Protein AF-A0A966DC76-F1 (afdb_monomer)

Secondary structure (DSSP, 8-state):
----STT-EEEEEE-SBTTB--SS-BEE-TTEEE-----PPEEEEE---TT--S---EEEEEE---EEEEEEE--HHHHHHHHSTT-TTTTHHHHHTTTPPEEEEEEPTT-S-EEEEEEEE----PPP--TT-SS-EEEEEEEE-S--EEESPPPBTT--EEEEEEE---SSS-EEEEEETTEEEEEEE--SSEEEEEEESEEEEEEEEETTEEEEEEEEEE-TT-SEEEEE---

Structure (mmCIF, N/CA/C/O backbone):
data_AF-A0A966DC76-F1
#
_entry.id   AF-A0A966DC76-F1
#
loop_
_atom_site.group_PDB
_atom_site.id
_atom_site.type_symbol
_atom_site.label_atom_id
_atom_site.label_alt_id
_atom_site.label_comp_id
_atom_site.label_asym_id
_atom_site.label_entity_id
_atom_site.label_seq_id
_atom_site.pdbx_PDB_ins_code
_atom_site.Cartn_x
_atom_site.Cartn_y
_atom_site.Cartn_z
_atom_site.occupancy
_atom_site.B_iso_or_equiv
_atom_site.auth_seq_id
_atom_site.auth_comp_id
_atom_site.auth_asym_id
_atom_site.auth_atom_id
_atom_site.pdbx_PDB_model_num
ATOM 1 N N . MET A 1 1 ? -21.252 -6.108 -8.454 1.00 59.34 1 MET A N 1
ATOM 2 C CA . MET A 1 1 ? -21.025 -4.707 -8.034 1.00 59.34 1 MET A CA 1
ATOM 3 C C . MET A 1 1 ? -19.931 -4.142 -8.932 1.00 59.34 1 MET A C 1
ATOM 5 O O . MET A 1 1 ? -19.103 -4.929 -9.371 1.00 59.34 1 MET A O 1
ATOM 9 N N . VAL A 1 2 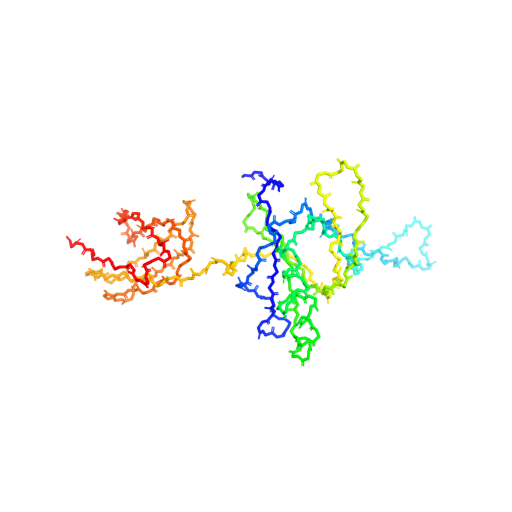? -19.965 -2.856 -9.283 1.00 72.62 2 VAL A N 1
ATOM 10 C CA . VAL A 1 2 ? -18.918 -2.216 -10.107 1.00 72.62 2 VAL A CA 1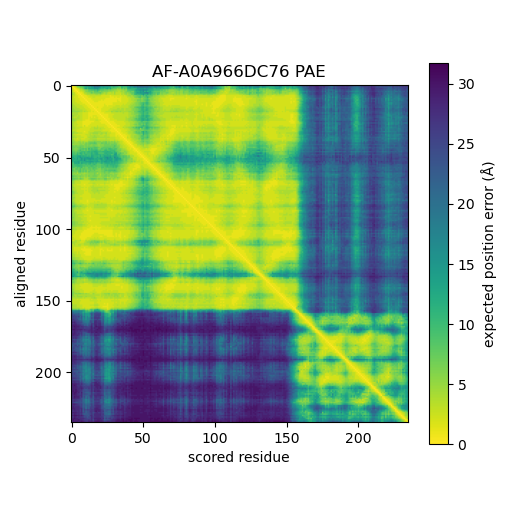
ATOM 11 C C . VAL A 1 2 ? -17.979 -1.456 -9.175 1.00 72.62 2 VAL A C 1
ATOM 13 O O . VAL A 1 2 ? -18.455 -0.843 -8.218 1.00 72.62 2 VAL A O 1
ATOM 16 N N . ALA A 1 3 ? -16.676 -1.521 -9.443 1.00 79.06 3 ALA A N 1
ATOM 17 C CA . ALA A 1 3 ? -15.653 -0.829 -8.668 1.00 79.06 3 ALA A CA 1
ATOM 18 C C . ALA A 1 3 ? -15.848 0.696 -8.710 1.00 79.06 3 ALA A C 1
ATOM 20 O O . ALA A 1 3 ? -16.192 1.254 -9.757 1.00 79.06 3 ALA A O 1
ATOM 21 N N . LYS A 1 4 ? -15.622 1.368 -7.577 1.00 79.06 4 LYS A N 1
ATOM 22 C CA . LYS A 1 4 ? -15.657 2.833 -7.464 1.00 79.06 4 LYS A CA 1
ATOM 23 C C . LYS A 1 4 ? -14.315 3.343 -6.959 1.00 79.06 4 LYS A C 1
ATOM 25 O O . LYS A 1 4 ? -13.717 2.735 -6.084 1.00 79.06 4 LYS A O 1
ATOM 30 N N . THR A 1 5 ? -13.882 4.484 -7.486 1.00 81.38 5 THR A N 1
ATOM 31 C CA . THR A 1 5 ? -12.690 5.196 -6.999 1.00 81.38 5 THR A CA 1
ATOM 32 C C . THR A 1 5 ? -12.955 5.916 -5.678 1.00 81.38 5 THR A C 1
ATOM 34 O O . THR A 1 5 ? -12.085 6.004 -4.819 1.00 81.38 5 THR A O 1
ATOM 37 N N . ILE A 1 6 ? -14.176 6.423 -5.490 1.00 80.88 6 ILE A N 1
ATOM 38 C CA . ILE A 1 6 ? -14.601 7.019 -4.224 1.00 80.88 6 ILE A CA 1
ATOM 39 C C . ILE A 1 6 ? -14.724 5.910 -3.179 1.00 80.88 6 ILE A C 1
ATOM 41 O O . ILE A 1 6 ? -15.430 4.928 -3.398 1.00 80.88 6 ILE A O 1
ATOM 45 N N . GLY A 1 7 ? -14.068 6.105 -2.035 1.00 82.88 7 GLY A N 1
ATOM 46 C CA . GLY A 1 7 ? -14.028 5.129 -0.948 1.00 82.88 7 GLY A CA 1
ATOM 47 C C . GLY A 1 7 ? -12.876 4.128 -1.046 1.00 82.88 7 GLY A C 1
ATOM 48 O O . GLY A 1 7 ? -12.763 3.288 -0.156 1.00 82.88 7 GLY A O 1
ATOM 49 N N . THR A 1 8 ? -12.023 4.221 -2.073 1.00 90.56 8 THR A N 1
ATOM 50 C CA . THR A 1 8 ? -10.757 3.480 -2.118 1.00 90.56 8 THR A CA 1
ATOM 51 C C . THR A 1 8 ? -9.868 3.897 -0.950 1.00 90.56 8 THR A C 1
ATOM 53 O O . THR A 1 8 ? -9.693 5.089 -0.691 1.00 90.56 8 THR A O 1
ATOM 56 N N . LYS A 1 9 ? -9.288 2.919 -0.255 1.00 93.50 9 LYS A N 1
ATOM 57 C CA . LYS A 1 9 ? -8.367 3.143 0.861 1.00 93.50 9 LYS A CA 1
ATOM 58 C C . LYS A 1 9 ? -6.951 2.790 0.440 1.00 93.50 9 LYS A C 1
ATOM 60 O O . LYS A 1 9 ? -6.685 1.662 0.027 1.00 93.50 9 LYS A O 1
ATOM 65 N N . VAL A 1 10 ? -6.036 3.737 0.619 1.00 96.56 10 VAL A N 1
ATOM 66 C CA . VAL A 1 10 ? -4.597 3.467 0.585 1.00 96.56 10 VAL A CA 1
ATOM 67 C C . VAL A 1 10 ? -4.120 3.298 2.018 1.00 96.56 10 VAL A C 1
ATOM 69 O O . VAL A 1 10 ? -4.442 4.105 2.890 1.00 96.56 10 VAL A O 1
ATOM 72 N N . SER A 1 11 ? -3.400 2.217 2.290 1.00 96.12 11 SER A N 1
ATOM 73 C CA . SER A 1 11 ? -2.961 1.886 3.644 1.00 96.12 11 SER A CA 1
ATOM 74 C C . SER A 1 11 ? -1.610 1.190 3.655 1.00 96.12 11 SER A C 1
ATOM 76 O O . SER A 1 11 ? -1.172 0.660 2.634 1.00 96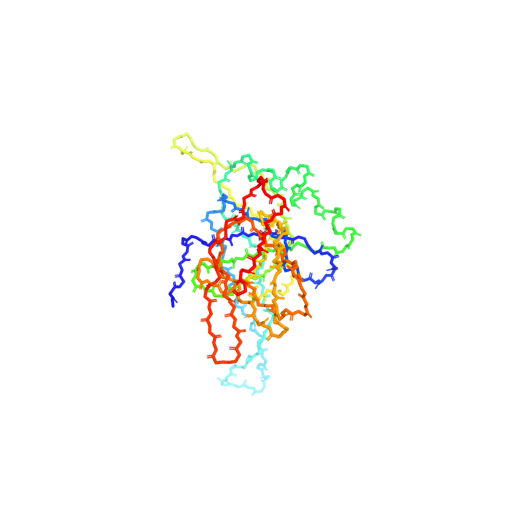.12 11 SER A O 1
ATOM 78 N N . PHE A 1 12 ? -0.953 1.195 4.813 1.00 96.75 12 PHE A N 1
ATOM 79 C CA . PHE A 1 12 ? 0.405 0.679 4.958 1.00 96.75 12 PHE A CA 1
ATOM 80 C C . PHE A 1 12 ? 0.560 -0.177 6.212 1.00 96.75 12 PHE A C 1
ATOM 82 O O . PHE A 1 12 ? -0.016 0.149 7.249 1.00 96.75 12 PHE A O 1
ATOM 89 N N . ALA A 1 13 ? 1.363 -1.237 6.126 1.00 95.62 13 ALA A N 1
ATOM 90 C CA . ALA A 1 13 ? 1.719 -2.089 7.260 1.00 95.62 13 ALA A CA 1
ATOM 91 C C . ALA A 1 13 ? 3.165 -2.581 7.153 1.00 95.62 13 ALA A C 1
ATOM 93 O O . ALA A 1 13 ? 3.661 -2.864 6.061 1.00 95.62 13 ALA A O 1
ATOM 94 N N . TRP A 1 14 ? 3.830 -2.715 8.299 1.00 93.12 14 TRP A N 1
ATOM 95 C CA . TRP A 1 14 ? 5.141 -3.354 8.395 1.00 93.12 14 TRP A CA 1
ATOM 96 C C . TRP A 1 14 ? 5.003 -4.866 8.486 1.00 93.12 14 TRP A C 1
ATOM 98 O O . TRP A 1 14 ? 4.133 -5.364 9.199 1.00 93.12 14 TRP A O 1
ATOM 108 N N . GLU A 1 15 ? 5.919 -5.584 7.847 1.00 94.06 15 GLU A N 1
ATOM 109 C CA . GLU A 1 15 ? 6.136 -7.002 8.116 1.00 94.06 15 GLU A CA 1
ATOM 110 C C . GLU A 1 15 ? 6.412 -7.250 9.604 1.00 94.06 15 GLU A C 1
ATOM 112 O O . GLU A 1 15 ? 7.113 -6.484 10.270 1.00 94.06 15 GLU A O 1
ATOM 117 N N . THR A 1 16 ? 5.864 -8.345 10.128 1.00 90.94 16 THR A N 1
ATOM 118 C CA . THR A 1 16 ? 6.246 -8.911 11.432 1.00 90.94 16 THR A CA 1
ATOM 119 C C . THR A 1 16 ? 7.207 -10.089 11.271 1.00 90.94 16 THR A C 1
ATOM 121 O O . THR A 1 16 ? 7.949 -10.409 12.197 1.00 90.94 16 THR A O 1
ATOM 124 N N . VAL A 1 17 ? 7.218 -10.698 10.081 1.00 89.81 17 VAL A N 1
ATOM 125 C CA . VAL A 1 17 ? 8.152 -11.731 9.633 1.00 89.81 17 VAL A CA 1
ATOM 126 C C . VAL A 1 17 ? 8.690 -11.297 8.273 1.00 89.81 17 VAL A C 1
ATOM 128 O O . VAL A 1 17 ? 7.903 -11.003 7.375 1.00 89.81 17 VAL A O 1
ATOM 131 N N . SER A 1 18 ? 10.016 -11.251 8.132 1.00 91.62 18 SER A N 1
ATOM 132 C CA . SER A 1 18 ? 10.683 -10.806 6.903 1.00 91.62 18 SER A CA 1
ATOM 133 C C . SER A 1 18 ? 10.191 -11.573 5.671 1.00 91.62 18 SER A C 1
ATOM 135 O O . SER A 1 18 ? 10.101 -12.805 5.686 1.00 91.62 18 SER A O 1
ATOM 137 N N . GLY A 1 19 ? 9.847 -10.835 4.617 1.00 91.12 19 GLY A N 1
ATOM 138 C CA . GLY A 1 19 ? 9.358 -11.365 3.344 1.00 91.12 19 GLY A CA 1
ATOM 139 C C . GLY A 1 19 ? 7.923 -11.895 3.378 1.00 91.12 19 GLY A C 1
ATOM 140 O O . GLY A 1 19 ? 7.451 -12.433 2.373 1.00 91.12 19 GLY A O 1
ATOM 141 N N . VAL A 1 20 ? 7.218 -11.773 4.509 1.00 93.25 20 VAL A N 1
ATOM 142 C CA . VAL A 1 20 ? 5.828 -12.215 4.659 1.00 93.25 20 VAL A CA 1
ATOM 143 C C . VAL A 1 20 ? 4.917 -11.003 4.778 1.00 93.25 20 VAL A C 1
ATOM 145 O O . VAL A 1 20 ? 4.891 -10.315 5.799 1.00 93.25 20 VAL A O 1
ATOM 148 N N . ARG A 1 21 ? 4.100 -10.795 3.742 1.00 95.56 21 ARG A N 1
ATOM 149 C CA . ARG A 1 21 ? 3.074 -9.751 3.714 1.00 95.56 21 ARG A CA 1
ATOM 150 C C . ARG A 1 21 ? 2.188 -9.801 4.974 1.00 95.56 21 ARG A C 1
ATOM 152 O O . ARG A 1 21 ? 1.602 -10.852 5.250 1.00 95.56 21 ARG A O 1
ATOM 159 N N . PRO A 1 22 ? 1.996 -8.675 5.683 1.00 93.38 22 PRO A N 1
ATOM 160 C CA . PRO A 1 22 ? 1.032 -8.580 6.775 1.00 93.38 22 PRO A CA 1
ATOM 161 C C . PRO A 1 22 ? -0.401 -8.820 6.302 1.00 93.38 22 PRO A C 1
ATOM 163 O O . PRO A 1 22 ? -0.779 -8.442 5.194 1.00 93.38 22 PRO A O 1
ATOM 166 N N . THR A 1 23 ? -1.238 -9.376 7.170 1.00 91.06 23 THR A N 1
ATOM 167 C CA . THR A 1 23 ? -2.697 -9.423 6.969 1.00 91.06 23 THR A CA 1
ATOM 168 C C . THR A 1 23 ? -3.440 -8.422 7.854 1.00 91.06 23 THR A C 1
ATOM 170 O O . THR A 1 23 ? -4.610 -8.147 7.616 1.00 91.06 23 THR A O 1
ATOM 173 N N . THR A 1 24 ? -2.770 -7.870 8.867 1.00 86.44 24 THR A N 1
ATOM 174 C CA . THR A 1 24 ? -3.336 -6.999 9.907 1.00 86.44 24 THR A CA 1
ATOM 175 C C . THR A 1 24 ? -2.439 -5.787 10.156 1.00 86.44 24 THR A C 1
ATOM 177 O O . THR A 1 24 ? -1.264 -5.802 9.787 1.00 86.44 24 THR A O 1
ATOM 180 N N . GLY A 1 25 ? -2.964 -4.768 10.842 1.00 85.06 25 GLY A N 1
ATOM 181 C CA . GLY A 1 25 ? -2.190 -3.593 11.263 1.00 85.06 25 GLY A CA 1
ATOM 182 C C . GLY A 1 25 ? -1.978 -2.561 10.154 1.00 85.06 25 GLY A C 1
ATOM 183 O O . GLY A 1 25 ? -1.052 -1.755 10.230 1.00 85.06 25 GLY A O 1
ATOM 184 N N . TYR A 1 26 ? -2.815 -2.584 9.111 1.00 92.94 26 TYR A N 1
ATOM 185 C CA . TYR A 1 26 ? -2.761 -1.591 8.041 1.00 92.94 26 TYR A CA 1
ATOM 186 C C . TYR A 1 26 ? -3.307 -0.246 8.523 1.00 92.94 26 TYR A C 1
ATOM 188 O O . TYR A 1 26 ? -4.482 -0.124 8.860 1.00 92.94 26 TYR A O 1
ATOM 196 N N . LYS A 1 27 ? -2.484 0.801 8.526 1.00 90.06 27 LYS A N 1
ATOM 197 C CA . LYS A 1 27 ? -2.946 2.164 8.832 1.00 90.06 27 LYS A CA 1
ATOM 198 C C . LYS A 1 27 ? -3.424 2.840 7.559 1.00 90.06 27 LYS A C 1
ATOM 200 O O . LYS A 1 27 ? -2.663 2.927 6.593 1.00 90.06 27 LYS A O 1
ATOM 205 N N . VAL A 1 28 ? -4.668 3.310 7.563 1.00 91.69 28 VAL A N 1
ATOM 206 C CA . VAL A 1 28 ? -5.262 4.045 6.439 1.00 91.69 28 VAL A CA 1
ATOM 207 C C . VAL A 1 28 ? -4.659 5.443 6.354 1.00 91.69 28 VAL A C 1
ATOM 209 O O . VAL A 1 28 ? -4.527 6.136 7.360 1.00 91.69 28 VAL A O 1
ATOM 212 N N . TRP A 1 29 ? -4.328 5.864 5.138 1.00 93.44 29 TRP A N 1
ATOM 213 C CA . TRP A 1 29 ? -3.913 7.224 4.832 1.00 93.44 29 TRP A CA 1
ATOM 214 C C . TRP A 1 29 ? -5.106 8.033 4.315 1.00 93.44 29 TRP A C 1
ATOM 216 O O . TRP A 1 29 ? -5.424 8.015 3.126 1.00 93.44 29 TRP A O 1
ATOM 226 N N . CYS A 1 30 ? -5.785 8.730 5.226 1.00 87.50 30 CYS A N 1
ATOM 227 C CA . CYS A 1 30 ? -7.030 9.447 4.930 1.00 87.50 30 CYS A CA 1
ATOM 228 C C . CYS A 1 30 ? -6.861 10.632 3.965 1.00 87.50 30 CYS A C 1
ATOM 230 O O . CYS A 1 30 ? -7.805 10.983 3.263 1.00 87.50 30 CYS A O 1
ATOM 232 N N . ASP A 1 31 ? -5.672 11.235 3.919 1.00 90.19 31 ASP A N 1
ATOM 233 C CA . ASP A 1 31 ? -5.371 12.384 3.056 1.00 90.19 31 ASP A CA 1
ATOM 234 C C . ASP A 1 31 ? -4.904 12.006 1.647 1.00 90.19 31 ASP A C 1
ATOM 236 O O . ASP A 1 31 ? -4.662 12.901 0.829 1.00 90.19 31 ASP A O 1
ATOM 240 N N . CYS A 1 32 ? -4.800 10.706 1.349 1.00 93.56 32 CYS A N 1
ATOM 241 C CA . CYS A 1 32 ? -4.468 10.226 0.016 1.00 93.56 32 CYS A CA 1
ATOM 242 C C . CYS A 1 32 ? -5.557 10.644 -0.979 1.00 93.56 32 CYS A C 1
ATOM 244 O O . CYS A 1 32 ? -6.737 10.326 -0.817 1.00 93.56 32 CYS A O 1
ATOM 246 N N . THR A 1 33 ? -5.155 11.352 -2.030 1.00 93.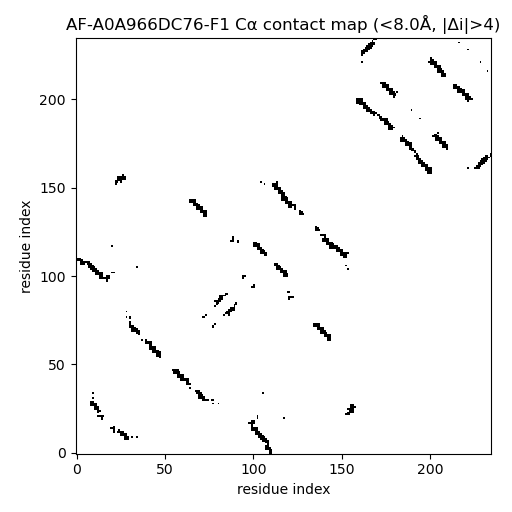00 33 THR A N 1
ATOM 247 C CA . THR A 1 33 ? -6.052 11.844 -3.083 1.00 93.00 33 THR A CA 1
ATOM 248 C C . THR A 1 33 ? -5.989 10.997 -4.351 1.00 93.00 33 THR A C 1
ATOM 250 O O . THR A 1 33 ? -6.883 11.097 -5.192 1.00 93.00 33 THR A O 1
ATOM 253 N N . GLY A 1 34 ? -4.974 10.139 -4.490 1.00 93.50 34 GLY A N 1
ATOM 254 C CA . GLY A 1 34 ? -4.835 9.235 -5.626 1.00 93.50 34 GLY A CA 1
ATOM 255 C C . GLY A 1 34 ? -3.651 8.278 -5.502 1.00 93.50 34 GLY A C 1
ATOM 256 O O . GLY A 1 34 ? -2.675 8.553 -4.804 1.00 93.50 34 GLY A O 1
ATOM 257 N N . HIS A 1 35 ? -3.734 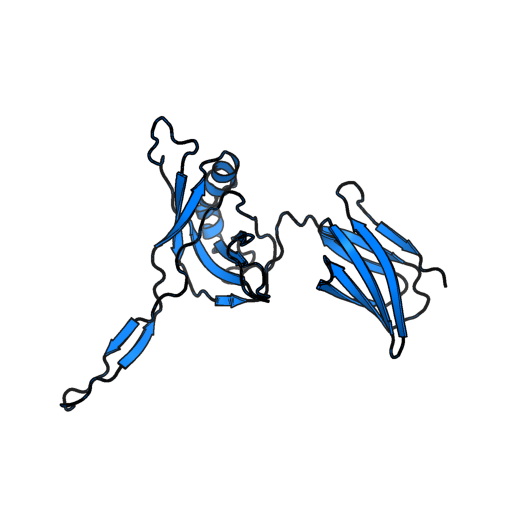7.158 -6.216 1.00 93.81 35 HIS A N 1
ATOM 258 C CA . HIS A 1 35 ? -2.652 6.188 -6.377 1.00 93.81 35 HIS A CA 1
ATOM 259 C C . HIS A 1 35 ? -2.200 6.151 -7.849 1.00 93.81 35 HIS A C 1
ATOM 261 O O . HIS A 1 35 ? -3.007 6.466 -8.730 1.00 93.81 35 HIS A O 1
ATOM 267 N N . PRO A 1 36 ? -0.941 5.776 -8.140 1.00 94.06 36 PRO A N 1
ATOM 268 C CA . PRO A 1 36 ? -0.466 5.652 -9.516 1.00 94.06 36 PRO A CA 1
ATOM 269 C C . PRO A 1 36 ? -1.104 4.440 -10.207 1.00 94.06 36 PRO A C 1
ATOM 271 O O . PRO A 1 36 ? -1.809 3.645 -9.577 1.00 94.06 36 PRO A O 1
ATOM 274 N N . ASP A 1 37 ? -0.836 4.275 -11.502 1.00 91.38 37 ASP A N 1
ATOM 275 C CA . ASP A 1 37 ? -1.129 3.006 -12.163 1.00 91.38 37 ASP A CA 1
ATOM 276 C C . ASP A 1 37 ? -0.282 1.888 -11.535 1.00 91.38 37 ASP A C 1
ATOM 278 O O . ASP A 1 37 ? 0.918 2.043 -11.307 1.00 91.38 37 ASP A O 1
ATOM 282 N N . LEU A 1 38 ? -0.935 0.773 -11.215 1.00 92.12 38 LEU A N 1
ATOM 283 C CA . LEU A 1 38 ? -0.327 -0.410 -10.605 1.00 92.12 38 LEU A CA 1
ATOM 284 C C . LEU A 1 38 ? -0.419 -1.630 -11.531 1.00 92.12 38 LEU A C 1
ATOM 286 O O . LEU A 1 38 ? -0.276 -2.766 -11.075 1.00 92.12 38 LEU A O 1
ATOM 290 N N . ASN A 1 39 ? -0.646 -1.398 -12.824 1.00 91.31 39 ASN A N 1
ATOM 291 C CA . ASN A 1 39 ? -0.680 -2.412 -13.867 1.00 91.31 39 ASN A CA 1
ATOM 292 C C . ASN A 1 39 ? 0.467 -2.208 -14.880 1.00 91.31 39 ASN A C 1
ATOM 294 O O . ASN A 1 39 ? 0.207 -1.846 -16.029 1.00 91.31 39 ASN A O 1
ATOM 298 N N . PRO A 1 40 ? 1.737 -2.407 -14.474 1.00 89.00 40 PRO A N 1
ATOM 299 C CA . PRO A 1 40 ? 2.868 -2.254 -15.377 1.00 89.00 40 PRO A CA 1
ATOM 300 C C . PRO A 1 40 ? 2.840 -3.320 -16.471 1.00 89.00 40 PRO A C 1
ATOM 302 O O . PRO A 1 40 ? 2.422 -4.462 -16.257 1.00 89.00 40 PRO A O 1
ATOM 305 N N . GLU A 1 41 ? 3.342 -2.955 -17.645 1.00 89.12 41 GLU A N 1
ATOM 306 C CA . GLU A 1 41 ? 3.585 -3.915 -18.713 1.00 89.12 41 GLU A CA 1
ATOM 307 C C . GLU A 1 41 ? 4.791 -4.797 -18.368 1.00 89.12 41 GLU A C 1
ATOM 309 O O . GLU A 1 41 ? 5.732 -4.378 -17.688 1.00 89.12 41 GLU A O 1
ATOM 314 N N . ARG A 1 42 ? 4.768 -6.045 -18.843 1.00 89.06 42 ARG A N 1
ATOM 315 C CA . ARG A 1 42 ? 5.963 -6.890 -18.811 1.00 89.06 42 ARG A CA 1
ATOM 316 C C . ARG A 1 42 ? 6.940 -6.412 -19.870 1.00 89.06 42 ARG A C 1
ATOM 318 O O . ARG A 1 42 ? 6.542 -6.080 -20.987 1.00 89.06 42 ARG A O 1
ATOM 325 N N . GLU A 1 43 ? 8.222 -6.457 -19.542 1.00 91.94 43 GLU A N 1
ATOM 326 C CA . GLU A 1 43 ? 9.275 -6.330 -20.540 1.00 91.94 43 GLU A CA 1
ATOM 327 C C . GLU A 1 43 ? 9.098 -7.392 -21.633 1.00 91.94 43 GLU A C 1
ATOM 329 O O . GLU A 1 43 ? 8.721 -8.530 -21.357 1.00 91.94 43 GLU A O 1
ATOM 334 N N . GLN A 1 44 ? 9.388 -7.035 -22.882 1.00 93.81 44 GLN A N 1
ATOM 335 C CA . GLN A 1 44 ? 9.356 -7.976 -23.999 1.00 93.81 44 GLN A CA 1
ATOM 336 C C . GLN A 1 44 ? 10.780 -8.395 -24.342 1.00 93.81 44 GLN A C 1
ATOM 338 O O . GLN A 1 44 ? 11.571 -7.594 -24.845 1.00 93.81 44 GLN A O 1
ATOM 343 N N . ILE A 1 45 ? 11.107 -9.660 -24.092 1.00 94.00 45 ILE A N 1
ATOM 344 C CA . ILE A 1 45 ? 12.412 -10.215 -24.441 1.00 94.00 45 ILE A CA 1
ATOM 345 C C . ILE A 1 45 ? 12.317 -10.746 -25.868 1.00 94.00 45 ILE A C 1
ATOM 347 O O . ILE A 1 45 ? 11.617 -11.722 -26.128 1.00 94.00 45 ILE A O 1
ATOM 351 N N . GLU A 1 46 ? 13.002 -10.095 -26.811 1.00 94.88 46 GLU A N 1
ATOM 352 C CA . GLU A 1 46 ? 13.055 -10.569 -28.196 1.00 94.88 46 GLU A CA 1
ATOM 353 C C . GLU A 1 46 ? 13.899 -11.851 -28.281 1.00 94.88 46 GLU A C 1
ATOM 355 O O . GLU A 1 46 ? 15.086 -11.860 -27.955 1.00 94.88 46 GLU A O 1
ATOM 360 N N . THR A 1 47 ? 13.284 -12.938 -28.746 1.00 94.88 47 THR A N 1
ATOM 361 C CA . THR A 1 47 ? 13.892 -14.277 -28.859 1.00 94.88 47 THR A CA 1
ATOM 362 C C . THR A 1 47 ? 14.084 -14.725 -30.309 1.00 94.88 47 THR A C 1
ATOM 364 O O . THR A 1 47 ? 14.385 -15.893 -30.577 1.00 94.88 47 THR A O 1
ATOM 367 N N . THR A 1 48 ? 13.918 -13.803 -31.261 1.00 94.69 48 THR A N 1
ATOM 368 C CA . THR A 1 48 ? 14.030 -14.063 -32.698 1.00 94.69 48 THR A CA 1
ATOM 369 C C . THR A 1 48 ? 15.388 -14.684 -33.039 1.00 94.69 48 THR A C 1
ATOM 371 O O . THR A 1 48 ? 16.448 -14.123 -32.761 1.00 94.69 48 THR A O 1
ATOM 374 N N . LYS A 1 49 ? 15.376 -15.859 -33.675 1.00 93.12 49 LYS A N 1
ATOM 375 C CA . LYS A 1 49 ? 16.603 -16.543 -34.114 1.00 93.12 49 LYS A CA 1
ATOM 376 C C . LYS A 1 49 ? 17.197 -15.844 -35.338 1.00 93.12 49 LYS A C 1
ATOM 378 O O . LYS A 1 49 ? 16.466 -15.380 -36.197 1.00 93.12 49 LYS A O 1
ATOM 383 N N . LEU A 1 50 ? 18.523 -15.874 -35.493 1.00 89.88 50 LEU A N 1
ATOM 384 C CA . LEU A 1 50 ? 19.220 -15.230 -36.624 1.00 89.88 50 LEU A CA 1
ATOM 385 C C . LEU A 1 50 ? 18.807 -15.743 -38.016 1.00 89.88 50 LEU A C 1
ATOM 387 O O . LEU A 1 50 ? 18.977 -15.032 -39.000 1.00 89.88 50 LEU A O 1
ATOM 391 N N . CYS A 1 51 ? 18.319 -16.982 -38.114 1.00 91.50 51 CYS A N 1
ATOM 392 C CA . CYS A 1 51 ? 17.829 -17.548 -39.372 1.00 91.50 51 CYS A CA 1
ATOM 393 C C . CYS A 1 51 ? 16.374 -17.173 -39.689 1.00 91.50 51 CYS A C 1
ATOM 395 O O . CYS A 1 51 ? 15.893 -17.496 -40.774 1.00 91.50 51 CYS A O 1
ATOM 397 N N . GLU A 1 52 ? 15.672 -16.529 -38.757 1.00 85.88 52 GLU A N 1
ATOM 398 C CA . GLU A 1 52 ? 14.304 -16.079 -38.960 1.00 85.88 52 GLU A CA 1
ATOM 399 C C . GLU A 1 52 ? 14.297 -14.810 -39.820 1.00 85.88 52 GLU A C 1
ATOM 401 O O . GLU A 1 52 ? 15.086 -13.890 -39.613 1.00 85.88 52 GLU A O 1
ATOM 406 N N . THR A 1 53 ? 13.428 -14.785 -40.828 1.00 91.00 53 THR A N 1
ATOM 407 C CA . THR A 1 53 ? 13.428 -13.748 -41.875 1.00 91.00 53 THR A CA 1
ATOM 408 C C . THR A 1 53 ? 12.108 -12.999 -41.974 1.00 91.00 53 THR A C 1
ATOM 410 O O . THR A 1 53 ? 12.068 -11.950 -42.613 1.00 91.00 53 THR A O 1
ATOM 413 N N . ASN A 1 54 ? 11.041 -13.505 -41.346 1.00 89.56 54 ASN A N 1
ATOM 414 C CA . ASN A 1 54 ? 9.689 -12.993 -41.555 1.00 89.56 54 ASN A CA 1
ATOM 415 C C . ASN A 1 54 ? 8.996 -12.547 -40.267 1.00 89.56 54 ASN A C 1
ATOM 417 O O . ASN A 1 54 ? 8.203 -11.612 -40.319 1.00 89.56 54 ASN A O 1
ATOM 421 N N . ASN A 1 55 ? 9.270 -13.184 -39.125 1.00 93.56 55 ASN A N 1
ATOM 422 C CA . ASN A 1 55 ? 8.548 -12.897 -37.884 1.00 93.56 55 ASN A CA 1
ATOM 423 C C . ASN A 1 55 ? 9.491 -12.678 -36.706 1.00 93.56 55 ASN A C 1
ATOM 425 O O . ASN A 1 55 ? 10.457 -13.408 -36.534 1.00 93.56 55 ASN A O 1
ATOM 429 N N . LYS A 1 56 ? 9.164 -11.722 -35.840 1.00 94.19 56 LYS A N 1
ATOM 430 C CA . LYS A 1 56 ? 9.809 -11.624 -34.531 1.00 94.19 56 LYS A CA 1
ATOM 431 C C . LYS A 1 56 ? 9.102 -12.521 -33.522 1.00 94.19 56 LYS A C 1
ATOM 433 O O . LYS A 1 56 ? 7.878 -12.646 -33.568 1.00 94.19 56 LYS A O 1
ATOM 438 N N . THR A 1 57 ? 9.860 -13.122 -32.611 1.00 93.19 57 THR A N 1
ATOM 439 C CA . THR A 1 57 ? 9.316 -13.887 -31.479 1.00 93.19 57 THR A CA 1
ATOM 440 C C . THR A 1 57 ? 9.711 -13.228 -30.167 1.00 93.19 57 THR A C 1
ATOM 442 O O . THR A 1 57 ? 10.791 -12.646 -30.066 1.00 93.19 57 THR A O 1
ATOM 445 N N . TYR A 1 58 ? 8.831 -13.317 -29.171 1.00 95.25 58 TYR A N 1
ATOM 446 C CA . TYR A 1 58 ? 8.999 -12.666 -27.876 1.00 95.25 58 TYR A CA 1
ATOM 447 C C . TYR A 1 58 ? 8.622 -13.609 -26.737 1.00 95.25 58 TYR A C 1
ATOM 449 O O . TYR A 1 58 ? 7.750 -14.464 -26.904 1.00 95.25 58 TYR A O 1
ATOM 457 N N . GLU A 1 59 ? 9.263 -13.419 -25.590 1.00 94.31 59 GLU A N 1
ATOM 458 C CA . GLU A 1 59 ? 8.889 -14.016 -24.307 1.00 94.31 59 GLU A CA 1
ATOM 459 C C . GLU A 1 59 ? 8.673 -12.916 -23.258 1.00 94.31 59 GLU A C 1
ATOM 461 O O . GLU A 1 59 ? 9.263 -11.833 -23.342 1.00 94.31 59 GLU A O 1
ATOM 466 N N . ASP A 1 60 ? 7.815 -13.202 -22.279 1.00 94.44 60 ASP A N 1
ATOM 467 C CA . ASP A 1 60 ? 7.497 -12.292 -21.180 1.00 94.44 60 ASP A CA 1
ATOM 468 C C . ASP A 1 60 ? 8.694 -12.140 -20.227 1.00 94.44 60 ASP A C 1
ATOM 470 O O . ASP A 1 60 ? 9.186 -13.114 -19.652 1.00 94.44 60 ASP A O 1
ATOM 474 N N . GLY A 1 61 ? 9.129 -10.899 -20.029 1.00 90.38 61 GLY A N 1
ATOM 475 C CA . GLY A 1 61 ? 10.159 -10.503 -19.077 1.00 90.38 61 GLY A CA 1
ATOM 476 C C . GLY A 1 61 ? 9.607 -10.086 -17.710 1.00 90.38 61 GLY A C 1
ATOM 477 O O . GLY A 1 61 ? 8.498 -10.457 -17.294 1.00 90.38 61 GLY A O 1
ATOM 478 N N . LEU A 1 62 ? 10.417 -9.321 -16.975 1.00 89.88 62 LEU A N 1
ATOM 479 C CA . LEU A 1 62 ? 10.064 -8.833 -15.642 1.00 89.88 62 LEU A CA 1
ATOM 480 C C . LEU A 1 62 ? 9.057 -7.676 -15.729 1.00 89.88 62 LEU A C 1
ATOM 482 O O . LEU A 1 62 ? 8.896 -7.042 -16.767 1.00 89.88 62 LEU A O 1
ATOM 486 N N . MET A 1 63 ? 8.346 -7.431 -14.629 1.00 89.12 63 MET A N 1
ATOM 487 C CA . MET A 1 63 ? 7.513 -6.235 -14.471 1.00 89.12 63 MET A CA 1
ATOM 488 C C . MET A 1 63 ? 8.306 -5.199 -13.685 1.00 89.12 63 MET A C 1
ATOM 490 O O . MET A 1 63 ? 8.839 -5.532 -12.623 1.00 89.12 63 MET A O 1
ATOM 494 N N . ASP A 1 64 ? 8.333 -3.962 -14.174 1.00 88.00 64 ASP A N 1
ATOM 495 C CA . ASP A 1 64 ? 8.928 -2.832 -13.467 1.00 88.00 64 ASP A CA 1
ATOM 496 C C . ASP A 1 64 ? 7.846 -1.825 -13.067 1.00 88.00 64 ASP A C 1
ATOM 498 O O . ASP A 1 64 ? 7.139 -1.268 -13.905 1.00 88.00 64 ASP A O 1
ATOM 502 N N . PHE A 1 65 ? 7.715 -1.608 -11.762 1.00 87.31 65 PHE A N 1
ATOM 503 C CA . PHE A 1 65 ? 6.833 -0.588 -11.194 1.00 87.31 65 PHE A CA 1
ATOM 504 C C . PHE A 1 65 ? 7.547 0.757 -11.014 1.00 87.31 65 PHE A C 1
ATOM 506 O O . PHE A 1 65 ? 6.888 1.772 -10.789 1.00 87.31 65 PHE A O 1
ATOM 513 N N . GLY A 1 66 ? 8.882 0.771 -11.067 1.00 87.62 66 GLY A N 1
ATOM 514 C CA . GLY A 1 66 ? 9.706 1.944 -10.826 1.00 87.62 66 GLY A CA 1
ATOM 515 C C . GLY A 1 66 ? 9.354 2.665 -9.522 1.00 87.62 66 GLY A C 1
ATOM 516 O O . GLY A 1 66 ? 9.167 2.062 -8.457 1.00 87.62 66 GLY A O 1
ATOM 517 N N . THR A 1 67 ? 9.280 3.992 -9.620 1.00 92.94 67 THR A N 1
ATOM 518 C CA . THR A 1 67 ? 8.837 4.863 -8.531 1.00 92.94 67 THR A CA 1
ATOM 519 C C . THR A 1 67 ? 7.326 5.059 -8.599 1.00 92.94 67 THR A C 1
ATOM 521 O O . THR A 1 67 ? 6.790 5.546 -9.591 1.00 92.94 67 THR A O 1
ATOM 524 N N . LEU A 1 68 ? 6.655 4.757 -7.496 1.00 95.38 68 LEU A N 1
ATOM 525 C CA . LEU A 1 68 ? 5.229 4.947 -7.287 1.00 95.38 68 LEU A CA 1
ATOM 526 C C . LEU A 1 68 ? 4.985 6.307 -6.625 1.00 95.38 68 LEU A C 1
ATOM 528 O O . LEU A 1 68 ? 5.431 6.531 -5.499 1.00 95.38 68 LEU A O 1
ATOM 532 N N . SER A 1 69 ? 4.252 7.193 -7.298 1.00 95.19 69 SER A N 1
ATOM 533 C CA . SER A 1 69 ? 3.855 8.503 -6.763 1.00 95.19 69 SER A CA 1
ATOM 534 C C . SER A 1 69 ? 2.387 8.488 -6.348 1.00 95.19 69 SER A C 1
ATOM 536 O O . SER A 1 69 ? 1.506 8.341 -7.192 1.00 95.19 69 SER A O 1
ATOM 538 N N . PHE A 1 70 ? 2.120 8.664 -5.055 1.00 96.06 70 PHE A N 1
ATOM 539 C CA . PHE A 1 70 ? 0.767 8.800 -4.516 1.00 96.06 70 PHE A CA 1
ATOM 540 C C . PHE A 1 70 ? 0.467 10.268 -4.225 1.00 96.06 70 PHE A C 1
ATOM 542 O O . PHE A 1 70 ? 1.259 10.948 -3.570 1.00 96.06 70 PHE A O 1
ATOM 549 N N . GLY A 1 71 ? -0.685 10.746 -4.692 1.00 95.12 71 GLY A N 1
ATOM 550 C CA . GLY A 1 71 ? -1.149 12.105 -4.428 1.00 95.12 71 GLY A CA 1
ATOM 551 C C . GLY A 1 71 ? -1.686 12.244 -3.005 1.00 95.12 71 GLY A C 1
ATOM 552 O O . GLY A 1 71 ? -2.335 11.330 -2.489 1.00 95.12 71 GLY A O 1
ATOM 553 N N . SER A 1 72 ? -1.432 13.392 -2.376 1.00 94.12 72 SER A N 1
ATOM 554 C CA . SER A 1 72 ? -1.918 13.699 -1.030 1.00 94.12 72 SER A CA 1
ATOM 555 C C . SER A 1 72 ? -2.093 15.183 -0.780 1.00 94.12 72 SER A C 1
ATOM 557 O O . SER A 1 72 ? -1.392 16.014 -1.356 1.00 94.12 72 SER A O 1
ATOM 559 N N . ASN A 1 73 ? -2.950 15.506 0.184 1.00 91.50 73 ASN A N 1
ATOM 560 C CA . ASN A 1 73 ? -2.896 16.801 0.853 1.00 91.50 73 ASN A CA 1
ATOM 561 C C . ASN A 1 73 ? -1.778 16.803 1.906 1.00 91.50 73 ASN A C 1
ATOM 563 O O . ASN A 1 73 ? -1.551 15.795 2.577 1.00 91.50 73 ASN A O 1
ATOM 567 N N . LEU A 1 74 ? -1.090 17.933 2.069 1.00 90.62 74 LEU A N 1
ATOM 568 C CA . LEU A 1 74 ? -0.117 18.135 3.139 1.00 90.62 74 LEU A CA 1
ATOM 569 C C . LEU A 1 74 ? -0.851 18.569 4.414 1.00 90.62 74 LEU A C 1
ATOM 571 O O . LEU A 1 74 ? -1.267 19.721 4.548 1.00 90.62 74 LEU A O 1
ATOM 575 N N . THR A 1 75 ? -1.001 17.640 5.348 1.00 89.19 75 THR A N 1
ATOM 576 C CA . THR A 1 75 ? -1.652 17.836 6.652 1.00 89.19 75 THR A CA 1
ATOM 577 C C . THR A 1 75 ? -0.722 17.390 7.778 1.00 89.19 75 THR A C 1
ATOM 579 O O . THR A 1 75 ? 0.270 16.700 7.531 1.00 89.19 75 THR A O 1
ATOM 582 N N . THR A 1 76 ? -1.045 17.739 9.026 1.00 86.75 76 THR A N 1
ATOM 583 C CA . THR A 1 76 ? -0.329 17.205 10.196 1.00 86.75 76 THR A CA 1
ATOM 584 C C . THR A 1 76 ? -0.386 15.677 10.234 1.00 86.75 76 THR A C 1
ATOM 586 O O . THR A 1 76 ? 0.646 15.050 10.427 1.00 86.75 76 THR A O 1
ATOM 589 N N . ASP A 1 77 ? -1.541 15.077 9.934 1.00 84.00 77 ASP A N 1
ATOM 590 C CA . ASP A 1 77 ? -1.710 13.619 9.928 1.00 84.00 77 ASP A CA 1
ATOM 591 C C . ASP A 1 77 ? -0.822 12.945 8.874 1.00 84.00 77 ASP A C 1
ATOM 593 O O . ASP A 1 77 ? -0.185 11.930 9.149 1.00 84.00 77 ASP A O 1
ATOM 597 N N . THR A 1 78 ? -0.709 13.534 7.677 1.00 87.69 78 THR A N 1
ATOM 598 C CA . THR A 1 78 ? 0.213 13.046 6.638 1.00 87.69 78 THR A CA 1
ATOM 599 C C . THR A 1 78 ? 1.668 13.167 7.091 1.00 87.69 78 THR A C 1
ATOM 601 O O . THR A 1 78 ? 2.463 12.245 6.894 1.00 87.69 78 THR A O 1
ATOM 604 N N . MET A 1 79 ? 2.029 14.279 7.734 1.00 87.25 79 MET A N 1
ATOM 605 C CA . MET A 1 79 ? 3.378 14.479 8.266 1.00 87.25 79 MET A CA 1
ATOM 606 C C . MET A 1 79 ? 3.704 13.462 9.360 1.00 87.25 79 MET A C 1
ATOM 608 O O . MET A 1 79 ? 4.756 12.830 9.300 1.00 87.25 79 MET A O 1
ATOM 612 N N . ASP A 1 80 ? 2.795 13.234 10.303 1.00 85.06 80 ASP A N 1
ATOM 613 C CA . ASP A 1 80 ? 2.974 12.269 11.386 1.00 85.06 80 ASP A CA 1
ATOM 614 C C . ASP A 1 80 ? 3.045 10.829 10.862 1.00 85.06 80 ASP A C 1
ATOM 616 O O . ASP A 1 80 ? 3.888 10.048 11.316 1.00 85.06 80 ASP A O 1
ATOM 620 N N . LEU A 1 81 ? 2.223 10.493 9.860 1.00 87.62 81 LEU A N 1
ATOM 621 C CA . LEU A 1 81 ? 2.185 9.165 9.248 1.00 87.62 81 LEU A CA 1
ATOM 622 C C . LEU A 1 81 ? 3.500 8.805 8.546 1.00 87.62 81 LEU A C 1
ATOM 624 O O . LEU A 1 81 ? 3.937 7.654 8.621 1.00 87.62 81 LEU A O 1
ATOM 628 N N . PHE A 1 82 ? 4.147 9.759 7.871 1.00 93.06 82 PHE A N 1
ATOM 629 C CA . PHE A 1 82 ? 5.355 9.470 7.094 1.00 93.06 82 PHE A CA 1
ATOM 630 C C . PHE A 1 82 ? 6.652 9.920 7.751 1.00 93.06 82 PHE A C 1
ATOM 632 O O . PHE A 1 82 ? 7.602 9.143 7.750 1.00 93.06 82 PHE A O 1
ATOM 639 N N . ILE A 1 83 ? 6.720 11.122 8.316 1.00 91.06 83 ILE A N 1
ATOM 640 C CA . ILE A 1 83 ? 7.975 11.713 8.808 1.00 91.06 83 ILE A CA 1
ATOM 641 C C . ILE A 1 83 ? 7.943 12.105 10.295 1.00 91.06 83 ILE A C 1
ATOM 643 O O . ILE A 1 83 ? 8.921 12.646 10.810 1.00 91.06 83 ILE A O 1
ATOM 647 N N . GLY A 1 84 ? 6.860 11.803 11.016 1.00 84.12 84 GLY A N 1
ATOM 648 C CA . GLY A 1 84 ? 6.806 11.910 12.475 1.00 84.12 84 GLY A CA 1
ATOM 649 C C . GLY A 1 84 ? 7.759 10.930 13.172 1.00 84.12 84 GLY A C 1
ATOM 650 O O . GLY A 1 84 ? 8.429 10.116 12.534 1.00 84.12 84 GLY A O 1
ATOM 651 N N . ALA A 1 85 ? 7.797 10.952 14.508 1.00 75.31 85 ALA A N 1
ATOM 652 C CA . ALA A 1 85 ? 8.695 10.092 15.296 1.00 75.31 85 ALA A CA 1
ATOM 653 C C . ALA A 1 85 ? 8.511 8.584 15.016 1.00 75.31 85 ALA A C 1
ATOM 655 O O . ALA A 1 85 ? 9.475 7.825 15.058 1.00 75.31 85 ALA A O 1
ATOM 656 N N . ASN A 1 86 ? 7.282 8.170 14.690 1.00 77.94 86 ASN A N 1
ATOM 657 C CA . ASN A 1 86 ? 6.928 6.799 14.303 1.00 77.94 86 ASN A CA 1
ATOM 658 C C . ASN A 1 86 ? 6.529 6.690 12.820 1.00 77.94 86 ASN A C 1
ATOM 660 O O . ASN A 1 86 ? 5.907 5.703 12.422 1.00 77.94 86 ASN A O 1
ATOM 664 N N . GLY A 1 87 ? 6.836 7.716 12.024 1.00 85.81 87 GLY A N 1
ATOM 665 C CA . GLY A 1 87 ? 6.449 7.796 10.623 1.00 85.81 87 GLY A CA 1
ATOM 666 C C . GLY A 1 87 ? 7.207 6.793 9.756 1.00 85.81 87 GLY A C 1
ATOM 667 O O . GLY A 1 87 ? 8.346 6.427 10.058 1.00 85.81 87 GLY A O 1
ATOM 668 N N . TYR A 1 88 ? 6.581 6.341 8.667 1.00 93.19 88 TYR A N 1
ATOM 669 C CA . TYR A 1 88 ? 7.122 5.278 7.814 1.00 93.19 88 TYR A CA 1
ATOM 670 C C . TYR A 1 88 ? 8.505 5.565 7.230 1.00 93.19 88 TYR A C 1
ATOM 672 O O . TYR A 1 88 ? 9.314 4.646 7.162 1.00 93.19 88 TYR A O 1
ATOM 680 N N . VAL A 1 89 ? 8.787 6.807 6.829 1.00 95.25 89 VAL A N 1
ATOM 681 C CA . VAL A 1 89 ? 10.108 7.240 6.347 1.00 95.25 89 VAL A CA 1
ATOM 682 C C . VAL A 1 89 ? 11.108 7.214 7.504 1.00 95.25 89 VAL A C 1
ATOM 684 O O . VAL A 1 89 ? 12.172 6.610 7.379 1.00 95.25 89 VAL A O 1
ATOM 687 N N . THR A 1 90 ? 10.739 7.797 8.651 1.00 90.69 90 THR A N 1
ATOM 688 C CA . THR A 1 90 ? 11.605 7.943 9.834 1.00 90.69 90 THR A CA 1
ATOM 689 C C . THR A 1 90 ? 12.107 6.603 10.361 1.00 90.69 90 THR A C 1
ATOM 691 O O . THR A 1 90 ? 13.300 6.441 10.616 1.00 90.69 90 THR A O 1
ATOM 694 N N . ILE A 1 91 ? 11.216 5.620 10.517 1.00 93.69 91 ILE A N 1
ATOM 695 C CA . ILE A 1 91 ? 11.569 4.332 11.138 1.00 93.69 91 ILE A CA 1
ATOM 696 C C . ILE A 1 91 ? 12.013 3.269 10.126 1.00 93.69 91 ILE A C 1
ATOM 698 O O . ILE A 1 91 ? 12.340 2.149 10.528 1.00 93.69 91 ILE A O 1
ATOM 702 N N . TYR A 1 92 ? 12.061 3.593 8.827 1.00 93.75 92 TYR A N 1
ATOM 703 C CA . TYR A 1 92 ? 12.375 2.616 7.781 1.00 93.75 92 TYR A CA 1
ATOM 704 C C . TYR A 1 92 ? 13.744 1.971 7.970 1.00 93.75 92 TYR A C 1
ATOM 706 O O . TYR A 1 92 ? 13.861 0.748 7.929 1.00 93.75 92 TYR A O 1
ATOM 714 N N . ALA A 1 93 ? 14.779 2.772 8.234 1.00 92.69 93 ALA A N 1
ATOM 715 C CA . ALA A 1 93 ? 16.128 2.254 8.453 1.00 92.69 93 ALA A CA 1
ATOM 716 C C . ALA A 1 93 ? 16.190 1.293 9.655 1.00 92.69 93 ALA A C 1
ATOM 718 O O . ALA A 1 93 ? 16.861 0.265 9.592 1.00 92.69 93 ALA A O 1
ATOM 719 N N . THR A 1 94 ? 15.446 1.587 10.726 1.00 92.69 94 THR A N 1
ATOM 720 C CA . THR A 1 94 ? 15.353 0.723 11.911 1.00 92.69 94 THR A CA 1
ATOM 721 C C . THR A 1 94 ? 14.652 -0.596 11.600 1.00 92.69 94 THR A C 1
ATOM 723 O O . THR A 1 94 ? 15.118 -1.645 12.030 1.00 92.69 94 THR A O 1
ATOM 726 N N . LYS A 1 95 ? 13.554 -0.569 10.837 1.00 92.31 95 LYS A N 1
ATOM 727 C CA . LYS A 1 95 ? 12.825 -1.783 10.433 1.00 92.31 95 LYS A CA 1
ATOM 728 C C . LYS A 1 95 ? 13.639 -2.652 9.477 1.00 92.31 95 LYS A C 1
ATOM 730 O O . LYS A 1 95 ? 13.676 -3.868 9.648 1.00 92.31 95 LYS A O 1
ATOM 735 N N . GLN A 1 96 ? 14.372 -2.028 8.558 1.00 92.56 96 GLN A N 1
ATOM 736 C CA . GLN A 1 96 ? 15.279 -2.727 7.648 1.00 92.56 96 GLN A CA 1
ATOM 737 C C . GLN A 1 96 ? 16.468 -3.382 8.343 1.00 92.56 96 GLN A C 1
ATOM 739 O O . GLN A 1 96 ? 16.962 -4.387 7.844 1.00 92.56 96 GLN A O 1
ATOM 744 N N . ALA A 1 97 ? 16.922 -2.865 9.488 1.00 91.50 97 ALA A N 1
ATOM 745 C CA . ALA A 1 97 ? 17.944 -3.551 10.281 1.00 91.50 97 ALA A CA 1
ATOM 746 C C . ALA A 1 97 ? 17.470 -4.936 10.772 1.00 91.50 97 ALA A C 1
ATOM 748 O O . ALA A 1 97 ? 18.298 -5.801 11.044 1.00 91.50 97 ALA A O 1
ATOM 749 N N . SER A 1 98 ? 16.151 -5.144 10.838 1.00 90.38 98 SER A N 1
ATOM 750 C CA . SER A 1 98 ? 15.500 -6.429 11.110 1.00 90.38 98 SER A CA 1
ATOM 751 C C . SER A 1 98 ? 14.942 -7.102 9.847 1.00 90.38 98 SER A C 1
ATOM 753 O O . SER A 1 98 ? 14.121 -8.007 9.964 1.00 90.38 98 SER A O 1
ATOM 755 N N . GLU A 1 99 ? 15.340 -6.644 8.655 1.00 93.94 99 GLU A N 1
ATOM 756 C CA . GLU A 1 99 ? 14.905 -7.165 7.348 1.00 93.94 99 GLU A CA 1
ATOM 757 C C . GLU A 1 99 ? 13.383 -7.103 7.116 1.00 93.94 99 GLU A C 1
ATOM 759 O O . GLU A 1 99 ? 12.834 -7.885 6.342 1.00 93.94 99 GLU A O 1
ATOM 764 N N . LEU A 1 100 ? 12.681 -6.185 7.789 1.00 93.31 100 LEU A N 1
ATOM 765 C CA . LEU A 1 100 ? 11.230 -6.041 7.667 1.00 93.31 100 LEU A CA 1
ATOM 766 C C . LEU A 1 100 ? 10.865 -5.050 6.558 1.00 93.31 100 LEU A C 1
ATOM 768 O O . LEU A 1 100 ? 11.230 -3.871 6.620 1.00 93.31 100 LEU A O 1
ATOM 772 N N . GLY A 1 101 ? 10.079 -5.514 5.588 1.00 95.25 101 GLY A N 1
ATOM 773 C CA . GLY A 1 101 ? 9.516 -4.694 4.519 1.00 95.25 101 GLY A CA 1
ATOM 774 C C . GLY A 1 101 ? 8.295 -3.872 4.946 1.00 95.25 101 GLY A C 1
ATOM 775 O O . GLY A 1 101 ? 7.566 -4.221 5.878 1.00 95.25 101 GLY A O 1
ATOM 776 N N .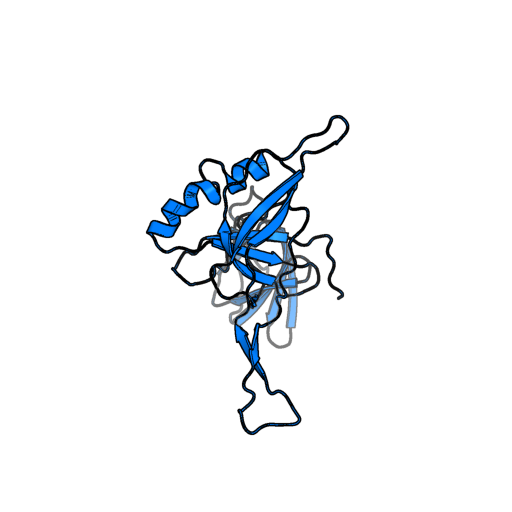 LEU A 1 102 ? 8.048 -2.772 4.231 1.00 97.44 102 LEU A N 1
ATOM 777 C CA . LEU A 1 102 ? 6.788 -2.027 4.288 1.00 97.44 102 LEU A CA 1
ATOM 778 C C . LEU A 1 102 ? 5.902 -2.467 3.121 1.00 97.44 102 LEU A C 1
ATOM 780 O O . LEU A 1 102 ? 6.377 -2.589 1.995 1.00 97.44 102 LEU A O 1
ATOM 784 N N . TRP A 1 103 ? 4.612 -2.657 3.368 1.00 97.75 103 TRP A N 1
ATOM 785 C CA . TRP A 1 103 ? 3.634 -3.005 2.342 1.00 97.75 103 TRP A CA 1
ATOM 786 C C . TRP A 1 103 ? 2.608 -1.898 2.181 1.00 97.75 103 TRP A C 1
ATOM 788 O O . TRP A 1 103 ? 1.999 -1.486 3.166 1.00 97.75 103 TRP A O 1
ATOM 798 N N . ALA A 1 104 ? 2.383 -1.468 0.942 1.00 97.62 104 ALA A N 1
ATOM 799 C CA . ALA A 1 104 ? 1.252 -0.632 0.570 1.00 97.62 104 ALA A CA 1
ATOM 800 C C . ALA A 1 104 ? 0.081 -1.515 0.120 1.00 97.62 104 ALA A C 1
ATOM 802 O O . ALA A 1 104 ? 0.277 -2.561 -0.505 1.00 97.62 104 ALA A O 1
ATOM 803 N N . CYS A 1 105 ? -1.134 -1.080 0.429 1.00 97.38 105 CYS A N 1
ATOM 804 C CA . CYS A 1 105 ? -2.379 -1.721 0.036 1.00 97.38 105 CYS A CA 1
ATOM 805 C C . CYS A 1 105 ? -3.324 -0.688 -0.573 1.00 97.38 105 CYS A C 1
ATOM 807 O O . CYS A 1 105 ? -3.570 0.352 0.042 1.00 97.38 105 CYS A O 1
ATOM 809 N N . VAL A 1 106 ? -3.887 -1.013 -1.736 1.00 96.94 106 VAL A N 1
ATOM 810 C CA . VAL A 1 106 ? -5.004 -0.300 -2.362 1.00 96.94 106 VAL A CA 1
ATOM 811 C C . VAL A 1 106 ? -6.241 -1.194 -2.275 1.00 96.94 106 VAL A C 1
ATOM 813 O O . VAL A 1 106 ? -6.352 -2.182 -3.003 1.00 96.94 106 VAL A O 1
ATOM 816 N N . ASP A 1 107 ? -7.145 -0.855 -1.359 1.00 94.19 107 ASP A N 1
ATOM 817 C CA . ASP A 1 107 ? -8.447 -1.509 -1.184 1.00 94.19 107 ASP A CA 1
ATOM 818 C C . ASP A 1 107 ? -9.518 -0.705 -1.928 1.00 94.19 107 ASP A C 1
ATOM 820 O O . ASP A 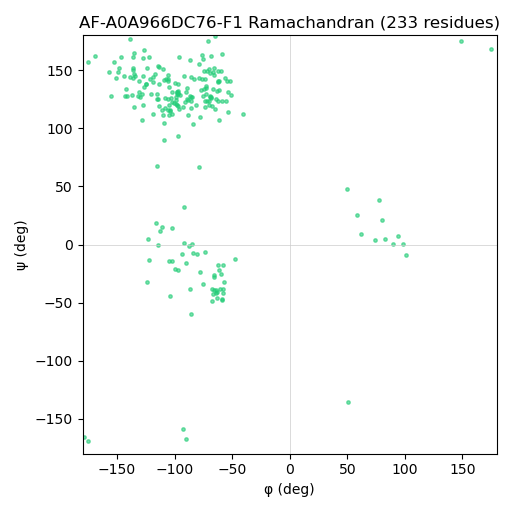1 107 ? -9.751 0.466 -1.615 1.00 94.19 107 ASP A O 1
ATOM 824 N N . ILE A 1 108 ? -10.137 -1.311 -2.943 1.00 90.31 108 ILE A N 1
ATOM 825 C CA . ILE A 1 108 ? -11.084 -0.647 -3.842 1.00 90.31 108 ILE A CA 1
ATOM 826 C C . ILE A 1 108 ? -12.509 -1.025 -3.456 1.00 90.31 108 ILE A C 1
ATOM 828 O O . ILE A 1 108 ? -12.920 -2.186 -3.542 1.00 90.31 108 ILE A O 1
ATOM 832 N N . GLN A 1 109 ? -13.326 -0.014 -3.159 1.00 83.94 109 GLN A N 1
ATOM 833 C CA . GLN A 1 109 ? -14.719 -0.239 -2.808 1.00 83.94 109 GLN A CA 1
ATOM 834 C C . GLN A 1 109 ? -15.476 -0.970 -3.934 1.00 83.94 109 GLN A C 1
ATOM 836 O O . GLN A 1 109 ? -15.588 -0.495 -5.069 1.00 83.94 109 GLN A O 1
ATOM 841 N N . GLY A 1 110 ? -16.071 -2.112 -3.580 1.00 80.19 110 GLY A N 1
ATOM 842 C CA . GLY A 1 110 ? -16.887 -2.929 -4.484 1.00 80.19 110 GLY A CA 1
ATOM 843 C C . GLY A 1 110 ? -16.151 -4.116 -5.112 1.00 80.19 110 GLY A C 1
ATOM 844 O O . GLY A 1 110 ? -16.783 -4.860 -5.866 1.00 80.19 110 GLY A O 1
ATOM 845 N N . ILE A 1 111 ? -14.871 -4.314 -4.783 1.00 84.50 111 ILE A N 1
ATOM 846 C CA . ILE A 1 111 ? -14.078 -5.511 -5.090 1.00 84.50 111 ILE A CA 1
ATOM 847 C C . ILE A 1 111 ? -13.750 -6.206 -3.758 1.00 84.50 111 ILE A C 1
ATOM 849 O O . ILE A 1 111 ? -13.442 -5.532 -2.790 1.00 84.50 111 ILE A O 1
ATOM 853 N N . ASN A 1 112 ? -13.833 -7.539 -3.690 1.00 86.31 112 ASN A N 1
ATOM 854 C CA . ASN A 1 112 ? -13.505 -8.313 -2.473 1.00 86.31 112 ASN A CA 1
ATOM 855 C C . ASN A 1 112 ? -12.030 -8.754 -2.452 1.00 86.31 112 ASN A C 1
ATOM 857 O O . ASN A 1 112 ? -11.711 -9.882 -2.070 1.00 86.31 112 ASN A O 1
ATOM 861 N N . LYS A 1 113 ? -11.170 -7.929 -3.042 1.00 91.25 113 LYS A N 1
ATOM 862 C CA . LYS A 1 113 ? -9.734 -8.140 -3.148 1.00 91.25 113 LYS A CA 1
ATOM 863 C C . LYS A 1 113 ? -9.068 -6.783 -3.189 1.00 91.25 113 LYS A C 1
ATOM 865 O O . LYS A 1 113 ? -9.529 -5.877 -3.886 1.00 91.25 113 LYS A O 1
ATOM 870 N N . SER A 1 114 ? -7.915 -6.729 -2.553 1.00 95.56 114 SER A N 1
ATOM 871 C CA . SER A 1 114 ? -7.058 -5.561 -2.498 1.00 95.56 114 SER A CA 1
ATOM 872 C C . SER A 1 114 ? -5.760 -5.831 -3.251 1.00 95.56 114 SER A C 1
ATOM 874 O O . SER A 1 114 ? -5.323 -6.982 -3.389 1.00 95.56 114 SER A O 1
ATOM 876 N N . TYR A 1 115 ? -5.143 -4.770 -3.762 1.00 96.44 115 TYR A N 1
ATOM 877 C CA . TYR A 1 115 ? -3.857 -4.859 -4.443 1.00 96.44 115 TYR A CA 1
ATOM 878 C C . TYR A 1 115 ? -2.732 -4.465 -3.494 1.00 96.44 115 TYR A C 1
ATOM 880 O O . TYR A 1 115 ? -2.766 -3.393 -2.889 1.00 96.44 115 TYR A O 1
ATOM 888 N N . PHE A 1 116 ? -1.731 -5.330 -3.371 1.00 97.38 116 PHE A N 1
ATOM 889 C CA . PHE A 1 116 ? -0.629 -5.159 -2.433 1.00 97.38 116 PHE A CA 1
ATOM 890 C C . PHE A 1 116 ? 0.691 -5.058 -3.174 1.00 97.38 116 PHE A C 1
ATOM 892 O O . PHE A 1 116 ? 0.927 -5.810 -4.118 1.00 97.38 116 PHE A O 1
ATOM 899 N N . ILE A 1 117 ? 1.564 -4.171 -2.710 1.00 96.62 117 ILE A N 1
ATOM 900 C CA . ILE A 1 117 ? 2.906 -3.992 -3.260 1.00 96.62 117 ILE A CA 1
ATOM 901 C C . ILE A 1 117 ? 3.893 -3.698 -2.122 1.00 96.62 117 ILE A C 1
ATOM 903 O O . ILE A 1 117 ? 3.625 -2.816 -1.298 1.00 96.62 117 ILE A O 1
ATOM 907 N N . PRO A 1 118 ? 5.013 -4.436 -2.018 1.00 96.62 118 PRO A N 1
ATOM 908 C CA . PRO A 1 118 ? 6.065 -4.105 -1.070 1.00 96.62 118 PRO A CA 1
ATOM 909 C C . PRO A 1 118 ? 6.806 -2.860 -1.564 1.00 96.62 118 PRO A C 1
ATOM 911 O O . PRO A 1 118 ? 7.116 -2.719 -2.752 1.00 96.62 118 PRO A O 1
ATOM 914 N N . VAL A 1 119 ? 7.051 -1.929 -0.650 1.00 97.25 119 VAL A N 1
ATOM 915 C CA . VAL A 1 119 ? 7.521 -0.582 -0.959 1.00 97.25 119 VAL A CA 1
ATOM 916 C C . VAL A 1 119 ? 8.630 -0.129 -0.020 1.00 97.25 119 VAL A C 1
ATOM 918 O O . VAL A 1 119 ? 8.691 -0.492 1.152 1.00 97.25 119 VAL A O 1
ATOM 921 N N . LYS A 1 120 ? 9.481 0.754 -0.532 1.00 96.31 120 LYS A N 1
ATOM 922 C CA . LYS A 1 120 ? 10.409 1.574 0.239 1.00 96.31 120 LYS A CA 1
ATOM 923 C C . LYS A 1 120 ? 9.953 3.034 0.151 1.00 96.31 120 LYS A C 1
ATOM 925 O O . LYS A 1 120 ? 9.987 3.587 -0.948 1.00 96.31 120 LYS A O 1
ATOM 930 N N . PRO A 1 121 ? 9.552 3.674 1.260 1.00 96.19 121 PRO A N 1
ATOM 931 C CA . PRO A 1 121 ? 9.202 5.082 1.273 1.00 96.19 121 PRO A CA 1
ATOM 932 C C . PRO A 1 121 ? 10.436 5.938 0.978 1.00 96.19 121 PRO A C 1
ATOM 934 O O . PRO A 1 121 ? 11.563 5.590 1.349 1.00 96.19 121 PRO A O 1
ATOM 937 N N . GLN A 1 122 ? 10.219 7.054 0.294 1.00 94.75 122 GLN A N 1
ATOM 938 C CA . GLN A 1 122 ? 11.243 8.051 0.014 1.00 94.75 122 GLN A CA 1
ATOM 939 C C . GLN A 1 122 ? 10.970 9.324 0.811 1.00 94.75 122 GLN A C 1
ATOM 941 O O . GLN A 1 122 ? 9.824 9.656 1.114 1.00 94.75 122 GLN A O 1
ATOM 946 N N . GLU A 1 123 ? 12.037 10.046 1.143 1.00 90.31 123 GLU A N 1
ATOM 947 C CA . GLU A 1 123 ? 11.918 11.387 1.704 1.00 90.31 123 GLU A CA 1
ATOM 948 C C . GLU A 1 123 ? 11.234 12.314 0.694 1.00 90.31 123 GLU A C 1
ATOM 950 O O . GLU A 1 123 ? 11.509 12.268 -0.509 1.00 90.31 123 GLU A O 1
ATOM 955 N N . PHE A 1 124 ? 10.350 13.173 1.189 1.00 87.44 124 PHE A N 1
ATOM 956 C CA . PHE A 1 124 ? 9.725 14.228 0.404 1.00 87.44 124 PHE A CA 1
ATOM 957 C C . PHE A 1 124 ? 10.084 15.593 0.985 1.00 87.44 124 PHE A C 1
ATOM 959 O O . PHE A 1 124 ? 10.240 15.765 2.194 1.00 87.44 124 PHE A O 1
ATOM 966 N N . GLY A 1 125 ? 10.253 16.563 0.090 1.00 86.25 125 GLY A N 1
ATOM 967 C CA . GLY A 1 125 ? 10.506 17.953 0.448 1.00 86.25 125 GLY A CA 1
ATOM 968 C C . GLY A 1 125 ? 9.216 18.755 0.600 1.00 86.25 125 GLY A C 1
ATOM 969 O O . GLY A 1 125 ? 8.110 18.218 0.607 1.00 86.25 125 GLY A O 1
ATOM 970 N N . LEU A 1 126 ? 9.370 20.073 0.673 1.00 87.25 126 LEU A N 1
ATOM 971 C CA . LEU A 1 126 ? 8.246 21.000 0.652 1.00 87.25 126 LEU A CA 1
ATOM 972 C C . LEU A 1 126 ? 7.670 21.092 -0.778 1.00 87.25 126 LEU A C 1
ATOM 974 O O . LEU A 1 126 ? 8.427 21.421 -1.697 1.00 87.25 126 LEU A O 1
ATOM 978 N N . PRO A 1 127 ? 6.369 20.825 -0.995 1.00 88.44 127 PRO A N 1
ATOM 979 C CA . PRO A 1 127 ? 5.732 21.050 -2.291 1.00 88.44 127 PRO A CA 1
ATOM 980 C C . PRO A 1 127 ? 5.612 22.545 -2.628 1.00 88.44 127 PRO A C 1
ATOM 982 O O . PRO A 1 127 ? 5.692 23.410 -1.754 1.00 88.44 127 PRO A O 1
ATOM 985 N N . SER A 1 128 ? 5.385 22.864 -3.905 1.00 86.81 128 SER A N 1
ATOM 986 C CA . SER A 1 128 ? 5.094 24.236 -4.335 1.00 86.81 128 SER A CA 1
ATOM 987 C C . SER A 1 128 ? 3.801 24.753 -3.700 1.00 86.81 128 SER A C 1
ATOM 989 O O . SER A 1 128 ? 2.817 24.022 -3.606 1.00 86.81 128 SER A O 1
ATOM 991 N N . GLY A 1 129 ? 3.787 26.028 -3.310 1.00 85.75 129 GLY A N 1
ATOM 992 C CA . GLY A 1 129 ? 2.603 26.711 -2.795 1.00 85.75 129 GLY A CA 1
ATOM 993 C C . GLY A 1 129 ? 2.309 27.980 -3.582 1.00 85.75 129 GLY A C 1
ATOM 994 O O . GLY A 1 129 ? 3.222 28.747 -3.887 1.00 85.75 129 GLY A O 1
ATOM 995 N N . GLU A 1 130 ? 1.033 28.218 -3.874 1.00 85.19 130 GLU A N 1
ATOM 996 C CA . GLU A 1 130 ? 0.556 29.427 -4.545 1.00 85.19 130 GLU A CA 1
ATOM 997 C C . GLU A 1 130 ? -0.533 30.106 -3.708 1.00 85.19 130 GLU A C 1
ATOM 999 O O . GLU A 1 130 ? -1.416 29.451 -3.146 1.00 85.19 130 GLU A O 1
ATOM 1004 N N . ALA A 1 131 ? -0.483 31.438 -3.620 1.00 74.44 131 ALA A N 1
ATOM 1005 C CA . ALA A 1 131 ? -1.522 32.207 -2.944 1.00 74.44 131 ALA A CA 1
ATOM 1006 C C . ALA A 1 131 ? -2.861 32.049 -3.688 1.00 74.44 131 ALA A C 1
ATOM 1008 O O . ALA A 1 131 ? -2.942 32.326 -4.881 1.00 74.44 131 ALA A O 1
ATOM 1009 N N . GLY A 1 132 ? -3.910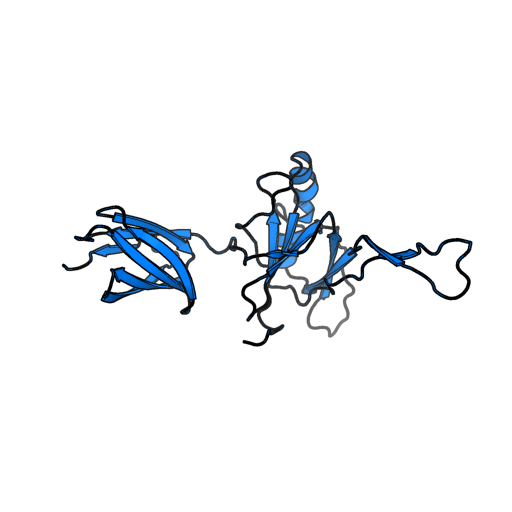 31.622 -2.979 1.00 71.56 132 GLY A N 1
ATOM 1010 C CA . GLY A 1 132 ? -5.229 31.338 -3.561 1.00 71.56 132 GLY A CA 1
ATOM 1011 C C . GLY A 1 132 ? -5.515 29.851 -3.797 1.00 71.56 132 GLY A C 1
ATOM 1012 O O . GLY A 1 132 ? -6.670 29.506 -4.044 1.00 71.56 132 GLY A O 1
ATOM 1013 N N . SER A 1 133 ? -4.521 28.966 -3.649 1.00 73.62 133 SER A N 1
ATOM 1014 C CA . SER A 1 133 ? -4.794 27.539 -3.460 1.00 73.62 133 SER A CA 1
ATOM 1015 C C . SER A 1 133 ? -5.301 27.295 -2.037 1.00 73.62 133 SER A C 1
ATOM 1017 O O . SER A 1 133 ? -4.729 27.790 -1.066 1.00 73.62 133 SER A O 1
ATOM 1019 N N . ASN A 1 134 ? -6.377 26.519 -1.899 1.00 75.50 134 ASN A N 1
ATOM 1020 C CA . ASN A 1 134 ? -6.962 26.206 -0.592 1.00 75.50 134 ASN A CA 1
ATOM 1021 C C . ASN A 1 134 ? -6.210 25.088 0.149 1.00 75.50 134 ASN A C 1
ATOM 1023 O O . ASN A 1 134 ? -6.540 24.810 1.303 1.00 75.50 134 ASN A O 1
ATOM 1027 N N . LYS A 1 135 ? -5.252 24.412 -0.504 1.00 83.94 135 LYS A N 1
ATOM 1028 C CA . LYS A 1 135 ? -4.505 23.275 0.051 1.00 83.94 135 LYS A CA 1
ATOM 1029 C C . LYS A 1 135 ? -3.086 23.209 -0.516 1.00 83.94 135 LYS A C 1
ATOM 1031 O O . LYS A 1 135 ? -2.854 23.574 -1.667 1.00 83.94 135 LYS A O 1
ATOM 1036 N N . TYR A 1 136 ? -2.156 22.709 0.295 1.00 87.88 136 TYR A N 1
ATOM 1037 C CA . TYR A 1 136 ? -0.869 22.218 -0.190 1.00 87.88 136 TYR A CA 1
ATOM 1038 C C . TYR A 1 136 ? -1.044 20.769 -0.640 1.00 87.88 136 TYR A C 1
ATOM 1040 O O . TYR A 1 136 ? -1.531 19.941 0.130 1.00 87.88 136 TYR A O 1
ATOM 1048 N N . GLU A 1 137 ? -0.641 20.473 -1.867 1.00 91.12 137 GLU A N 1
ATOM 1049 C CA . GLU A 1 137 ? -0.677 19.131 -2.445 1.00 91.12 137 GLU A CA 1
ATOM 1050 C C . GLU A 1 137 ? 0.752 18.607 -2.568 1.00 91.12 137 GLU A C 1
ATOM 1052 O O . GLU A 1 137 ? 1.665 19.365 -2.892 1.00 91.12 137 GLU A O 1
ATOM 1057 N N . LEU A 1 138 ? 0.963 17.321 -2.299 1.00 91.62 138 LEU A N 1
ATOM 1058 C CA . LEU A 1 138 ? 2.254 16.670 -2.483 1.00 91.62 138 LEU A CA 1
ATOM 1059 C C . LEU A 1 138 ? 2.115 15.305 -3.153 1.00 91.62 138 LEU A C 1
ATOM 1061 O O . LEU A 1 138 ? 1.065 14.666 -3.104 1.00 91.62 138 LEU A O 1
ATOM 1065 N N . GLU A 1 139 ? 3.234 14.840 -3.699 1.00 93.50 139 GLU A N 1
ATOM 1066 C CA . GLU A 1 139 ? 3.423 13.453 -4.105 1.00 93.50 139 GLU A CA 1
ATOM 1067 C C . GLU A 1 139 ? 4.316 12.743 -3.086 1.00 93.50 139 GLU A C 1
ATOM 1069 O O . GLU A 1 139 ? 5.503 13.065 -2.962 1.00 93.50 139 GLU A O 1
ATOM 1074 N N . VAL A 1 140 ? 3.769 11.757 -2.376 1.00 95.12 140 VAL A N 1
ATOM 1075 C CA . VAL A 1 140 ? 4.581 10.846 -1.559 1.00 95.12 140 VAL A CA 1
ATOM 1076 C C . VAL A 1 140 ? 5.060 9.717 -2.455 1.00 95.12 140 VAL A C 1
ATOM 1078 O O . VAL A 1 140 ? 4.258 9.040 -3.105 1.00 95.12 140 VAL A O 1
ATOM 1081 N N . ARG A 1 141 ? 6.380 9.531 -2.507 1.00 95.94 141 ARG A N 1
ATOM 1082 C CA . ARG A 1 141 ? 7.018 8.589 -3.425 1.00 95.94 141 ARG A CA 1
ATOM 1083 C C . ARG A 1 141 ? 7.507 7.346 -2.710 1.00 95.94 141 ARG A C 1
ATOM 1085 O O . ARG A 1 141 ? 8.038 7.406 -1.599 1.00 95.94 141 ARG A O 1
ATOM 1092 N N . PHE A 1 142 ? 7.364 6.223 -3.395 1.00 97.06 142 PHE A N 1
ATOM 1093 C CA . PHE A 1 142 ? 7.820 4.925 -2.939 1.00 97.06 142 PHE A CA 1
ATOM 1094 C C . PHE A 1 142 ? 8.537 4.202 -4.071 1.00 97.06 142 PHE A C 1
ATOM 1096 O O . PHE A 1 142 ? 8.137 4.300 -5.224 1.00 97.06 142 PHE A O 1
ATOM 1103 N N . LEU A 1 143 ? 9.569 3.434 -3.747 1.00 95.81 143 LEU A N 1
ATOM 1104 C CA . LEU A 1 143 ? 10.179 2.491 -4.677 1.00 95.81 143 LEU A CA 1
ATOM 1105 C C . LEU A 1 143 ? 9.563 1.109 -4.448 1.00 95.81 143 LEU A C 1
ATOM 1107 O O . LEU A 1 143 ? 9.543 0.649 -3.307 1.00 95.81 143 LEU A O 1
ATOM 1111 N N . ALA A 1 144 ? 9.087 0.441 -5.497 1.00 94.94 144 ALA A N 1
ATOM 1112 C CA . ALA A 1 144 ? 8.652 -0.949 -5.383 1.00 94.94 144 ALA A CA 1
ATOM 1113 C C . ALA A 1 144 ? 9.854 -1.865 -5.092 1.00 94.94 144 ALA A C 1
ATOM 1115 O O . ALA A 1 144 ? 10.901 -1.745 -5.726 1.00 94.94 144 ALA A O 1
ATOM 1116 N N . THR A 1 145 ? 9.725 -2.775 -4.126 1.00 93.75 145 THR A N 1
ATOM 1117 C CA . THR A 1 145 ? 10.848 -3.620 -3.664 1.00 93.75 145 THR A CA 1
ATOM 1118 C C . THR A 1 145 ? 10.667 -5.106 -3.952 1.00 93.75 145 THR A C 1
ATOM 1120 O O . THR A 1 145 ? 11.543 -5.906 -3.631 1.00 93.75 145 THR A O 1
ATOM 1123 N N . GLY A 1 146 ? 9.554 -5.500 -4.564 1.00 90.31 146 GLY A N 1
ATOM 1124 C CA . GLY A 1 146 ? 9.228 -6.903 -4.771 1.00 90.31 146 GLY A CA 1
ATOM 1125 C C . GLY A 1 146 ? 7.922 -7.107 -5.525 1.00 90.31 146 GLY A C 1
ATOM 1126 O O . GLY A 1 146 ? 7.384 -6.194 -6.145 1.00 90.31 146 GLY A O 1
ATOM 1127 N N . SER A 1 147 ? 7.425 -8.341 -5.479 1.00 89.38 147 SER A N 1
ATOM 1128 C CA . SER A 1 147 ? 6.249 -8.747 -6.249 1.00 89.38 147 SER A CA 1
ATOM 1129 C C . SER A 1 147 ? 4.964 -8.153 -5.680 1.00 89.38 147 SER A C 1
ATOM 1131 O O . SER A 1 147 ? 4.675 -8.298 -4.493 1.00 89.38 147 SER A O 1
ATOM 1133 N N . ALA A 1 148 ? 4.179 -7.534 -6.555 1.00 93.06 148 ALA A N 1
ATOM 1134 C CA . ALA A 1 148 ? 2.844 -7.049 -6.251 1.00 93.06 148 ALA A CA 1
ATOM 1135 C C . ALA A 1 148 ? 1.768 -8.060 -6.664 1.00 93.06 148 ALA A C 1
ATOM 1137 O O . ALA A 1 148 ? 2.010 -8.939 -7.496 1.00 93.06 148 ALA A O 1
ATOM 1138 N N . GLY A 1 149 ? 0.564 -7.930 -6.108 1.00 94.06 149 GLY A N 1
ATOM 1139 C CA . GLY A 1 149 ? -0.555 -8.756 -6.543 1.00 94.06 149 GLY A CA 1
ATOM 1140 C C . GLY A 1 149 ? -1.843 -8.592 -5.748 1.00 94.06 149 GLY A C 1
ATOM 1141 O O . GLY A 1 149 ? -1.881 -8.016 -4.658 1.00 94.06 149 GLY A O 1
ATOM 1142 N N . TRP A 1 150 ? -2.905 -9.165 -6.311 1.00 95.44 150 TRP A N 1
ATOM 1143 C CA . TRP A 1 150 ? -4.230 -9.229 -5.706 1.00 95.44 150 TRP A CA 1
ATOM 1144 C C . TRP A 1 150 ? -4.285 -10.278 -4.597 1.00 95.44 150 TRP A C 1
ATOM 1146 O O . TRP A 1 150 ? -3.971 -11.445 -4.826 1.00 95.44 150 TRP A O 1
ATOM 1156 N N . ASN A 1 151 ? -4.748 -9.881 -3.418 1.00 95.44 151 ASN A N 1
ATOM 1157 C CA . ASN A 1 151 ? -4.999 -10.775 -2.289 1.00 95.44 151 ASN A CA 1
ATOM 1158 C C . ASN A 1 151 ? -6.302 -10.393 -1.584 1.00 95.44 151 ASN A C 1
ATOM 1160 O O . ASN A 1 151 ? -6.968 -9.433 -1.970 1.00 95.44 151 ASN A O 1
ATOM 1164 N N . ASP A 1 152 ? -6.678 -11.178 -0.581 1.00 92.94 152 ASP A N 1
ATOM 1165 C CA . ASP A 1 152 ? -7.819 -10.859 0.273 1.00 92.94 152 ASP A CA 1
ATOM 1166 C C . ASP A 1 152 ? -7.539 -9.588 1.092 1.00 92.94 152 ASP A C 1
ATOM 1168 O O . ASP A 1 152 ? -6.380 -9.253 1.367 1.00 92.94 152 ASP A O 1
ATOM 1172 N N . ASP A 1 153 ? -8.612 -8.876 1.428 1.00 91.19 153 ASP A N 1
ATOM 1173 C CA . ASP A 1 153 ? -8.567 -7.538 2.022 1.00 91.19 153 ASP A CA 1
ATOM 1174 C C . ASP A 1 153 ? -7.815 -7.510 3.369 1.00 91.19 153 ASP A C 1
ATOM 1176 O O . ASP A 1 153 ? -7.799 -8.509 4.101 1.00 91.19 153 ASP A O 1
ATOM 1180 N N . PRO A 1 154 ? -7.152 -6.387 3.713 1.00 90.25 154 PRO A N 1
ATOM 1181 C CA . PRO A 1 154 ? -6.419 -6.268 4.968 1.00 90.25 154 PRO A CA 1
ATOM 1182 C C . PRO A 1 154 ? -7.351 -6.049 6.168 1.00 90.25 154 PRO A C 1
ATOM 1184 O O . PRO A 1 154 ? -8.481 -5.586 6.034 1.00 90.25 154 PRO A O 1
ATOM 1187 N N . VAL A 1 155 ? -6.816 -6.276 7.369 1.00 86.50 155 VAL A N 1
ATOM 1188 C CA . VAL A 1 155 ? -7.389 -5.774 8.629 1.00 86.50 155 VAL A CA 1
ATOM 1189 C C . VAL A 1 155 ? -6.647 -4.499 9.043 1.00 86.50 155 VAL A C 1
ATOM 1191 O O . VAL A 1 155 ? -5.408 -4.471 9.049 1.00 86.50 155 VAL A O 1
ATOM 1194 N N . TYR A 1 156 ? -7.382 -3.437 9.376 1.00 84.12 156 TYR A N 1
ATOM 1195 C CA . TYR A 1 156 ? -6.803 -2.115 9.628 1.00 84.12 156 TYR A CA 1
ATOM 1196 C C . TYR A 1 156 ? -6.336 -1.942 11.083 1.00 84.12 156 TYR A C 1
ATOM 1198 O O . TYR A 1 156 ? -6.778 -2.648 11.973 1.00 84.12 156 TYR A O 1
ATOM 1206 N N . ASP A 1 157 ? -5.425 -1.006 11.353 1.00 71.06 157 ASP A N 1
ATOM 1207 C CA . ASP A 1 157 ? -4.903 -0.734 12.710 1.00 71.06 157 ASP A CA 1
ATOM 1208 C C . ASP A 1 157 ? -5.879 0.086 13.572 1.00 71.06 157 ASP A C 1
ATOM 1210 O O . ASP A 1 157 ? -5.866 0.018 14.794 1.00 71.06 157 ASP A O 1
ATOM 1214 N N . THR A 1 158 ? -6.778 0.843 12.935 1.00 58.16 158 THR A N 1
ATOM 1215 C CA . THR A 1 158 ? -7.902 1.510 13.616 1.00 58.16 158 THR A CA 1
ATOM 1216 C C . THR A 1 158 ? -8.997 0.533 14.031 1.00 58.16 158 THR A C 1
ATOM 1218 O O . THR A 1 158 ? -9.946 0.922 14.710 1.00 58.16 158 THR A O 1
ATOM 1221 N N . ASP A 1 159 ? -8.884 -0.729 13.620 1.00 52.28 159 ASP A N 1
ATOM 1222 C CA . ASP A 1 159 ? -9.709 -1.800 14.140 1.00 52.28 159 ASP A CA 1
ATOM 1223 C C . ASP A 1 159 ? -9.154 -2.233 15.506 1.00 52.28 159 ASP A C 1
ATOM 1225 O O . ASP A 1 159 ? -8.655 -3.347 15.659 1.00 52.28 159 ASP A O 1
ATOM 1229 N N . THR A 1 160 ? -9.221 -1.359 16.521 1.00 46.09 160 THR A N 1
ATOM 1230 C CA . THR A 1 160 ? -9.052 -1.806 17.910 1.00 46.09 160 THR A CA 1
ATOM 1231 C C . THR A 1 160 ? -10.048 -2.936 18.125 1.00 46.09 160 THR A C 1
ATOM 1233 O O . THR A 1 160 ? -11.258 -2.733 18.000 1.00 46.09 160 THR A O 1
ATOM 1236 N N . THR A 1 161 ? -9.543 -4.146 18.351 1.00 52.06 161 THR A N 1
ATOM 1237 C CA . THR A 1 161 ? -10.382 -5.320 18.554 1.00 52.06 161 THR A CA 1
ATOM 1238 C C . THR A 1 161 ? -10.776 -5.410 20.015 1.00 52.06 161 THR A C 1
ATOM 1240 O O . THR A 1 161 ? -9.905 -5.433 20.882 1.00 52.06 161 THR A O 1
ATOM 1243 N N . TYR A 1 162 ? -12.071 -5.513 20.272 1.00 55.84 162 TYR A N 1
ATOM 1244 C CA . TYR A 1 162 ? -12.638 -5.744 21.592 1.00 55.84 162 TYR A CA 1
ATOM 1245 C C . TYR A 1 162 ? -13.114 -7.194 21.672 1.00 55.84 162 TYR A C 1
ATOM 1247 O O . TYR A 1 162 ? -13.573 -7.767 20.675 1.00 55.84 162 TYR A O 1
ATOM 1255 N N . ASP A 1 163 ? -12.996 -7.797 22.852 1.00 61.72 163 ASP A N 1
ATOM 1256 C CA . ASP A 1 163 ? -13.426 -9.172 23.070 1.00 61.72 163 ASP A CA 1
ATOM 1257 C C . ASP A 1 163 ? -14.952 -9.232 23.217 1.00 61.72 163 ASP A C 1
ATOM 1259 O O . ASP A 1 163 ? -15.538 -8.820 24.222 1.00 61.72 163 ASP A O 1
ATOM 1263 N N . MET A 1 164 ? -15.625 -9.802 22.216 1.00 65.00 164 MET A N 1
ATOM 1264 C CA . MET A 1 164 ? -17.020 -10.211 22.355 1.00 65.00 164 MET A CA 1
ATOM 1265 C C . MET A 1 164 ? -17.067 -11.568 23.060 1.00 65.00 164 MET A C 1
ATOM 1267 O O . MET A 1 164 ? -16.541 -12.549 22.535 1.00 65.00 164 MET A O 1
ATOM 1271 N N . THR A 1 165 ? -17.729 -11.652 24.216 1.00 63.84 165 THR A N 1
ATOM 1272 C CA . THR A 1 165 ? -17.925 -12.921 24.932 1.00 63.84 165 THR A CA 1
ATOM 1273 C C . THR A 1 165 ? -19.363 -13.391 24.761 1.00 63.84 165 THR A C 1
ATOM 1275 O O . THR A 1 165 ? -20.305 -12.818 25.304 1.00 63.84 165 THR A O 1
ATOM 1278 N N . ILE A 1 166 ? -19.563 -14.483 24.032 1.00 63.34 166 ILE A N 1
ATOM 1279 C CA . ILE A 1 166 ? -20.895 -15.065 23.853 1.00 63.34 166 ILE A CA 1
ATOM 1280 C C . ILE A 1 166 ? -21.045 -16.222 24.843 1.00 63.34 166 ILE A C 1
ATOM 1282 O O . ILE A 1 166 ? -20.254 -17.159 24.787 1.00 63.34 166 ILE A O 1
ATOM 1286 N N . THR A 1 167 ? -22.021 -16.165 25.758 1.00 58.53 167 THR A N 1
ATOM 1287 C CA . THR A 1 167 ? -22.259 -17.194 26.793 1.00 58.53 167 THR A CA 1
ATOM 1288 C C . THR A 1 167 ? -23.678 -17.774 26.720 1.00 58.53 167 THR A C 1
ATOM 1290 O O . THR A 1 167 ? -24.592 -17.185 26.143 1.00 58.53 167 THR A O 1
ATOM 1293 N N . GLY A 1 168 ? -23.887 -18.949 27.319 1.00 51.75 168 GLY A N 1
ATOM 1294 C CA . GLY A 1 168 ? -25.230 -19.505 27.539 1.00 51.75 168 GLY A CA 1
ATOM 1295 C C . GLY A 1 168 ? -25.749 -20.470 26.471 1.00 51.75 168 GLY A C 1
ATOM 1296 O O . GLY A 1 168 ? -26.899 -20.897 26.571 1.00 51.75 168 GLY A O 1
ATOM 1297 N N . TYR A 1 169 ? -24.930 -20.875 25.494 1.00 55.09 169 TYR A N 1
ATOM 1298 C CA . TYR A 1 169 ? -25.337 -21.902 24.532 1.00 55.09 169 TYR A CA 1
ATOM 1299 C C . TYR A 1 169 ? -25.560 -23.246 25.236 1.00 55.09 169 TYR A C 1
ATOM 1301 O O . TYR A 1 169 ? -24.632 -23.846 25.773 1.00 55.09 169 TYR A O 1
ATOM 1309 N N . VAL A 1 170 ? -26.800 -23.741 25.198 1.00 48.34 170 VAL A N 1
ATOM 1310 C CA . VAL A 1 170 ? -27.190 -25.048 25.767 1.00 48.34 170 VAL A CA 1
ATOM 1311 C C . VAL A 1 170 ? -26.928 -26.197 24.776 1.00 48.34 170 VAL A C 1
ATOM 1313 O O . VAL A 1 170 ? -27.222 -27.357 25.057 1.00 48.34 170 VAL A O 1
ATOM 1316 N N . VAL A 1 171 ? -26.404 -25.900 23.580 1.00 47.00 171 VAL A N 1
ATOM 1317 C CA . VAL A 1 171 ? -26.299 -26.873 22.489 1.00 47.00 171 VAL A CA 1
ATOM 1318 C C . VAL A 1 171 ? -24.929 -26.802 21.822 1.00 47.00 171 VAL A C 1
ATOM 1320 O O . VAL A 1 171 ? -24.579 -25.789 21.228 1.00 47.00 171 VAL A O 1
ATOM 1323 N N . THR A 1 172 ? -24.182 -27.901 21.873 1.00 54.03 172 THR A N 1
ATOM 1324 C CA . THR A 1 172 ? -22.904 -28.076 21.171 1.00 54.03 172 THR A CA 1
ATOM 1325 C C . THR A 1 172 ? -23.100 -28.164 19.647 1.00 54.03 172 THR A C 1
ATOM 1327 O O . THR A 1 172 ? -24.130 -28.665 19.159 1.00 54.03 172 THR A O 1
ATOM 1330 N N . GLY A 1 173 ? -22.117 -27.667 18.882 1.00 55.41 173 GLY A N 1
ATOM 1331 C CA . GLY A 1 173 ? -22.070 -27.768 17.415 1.00 55.41 173 GLY A CA 1
ATOM 1332 C C . GLY A 1 173 ? -22.987 -26.794 16.666 1.00 55.41 173 GLY A C 1
ATOM 1333 O O . GLY A 1 173 ? -23.631 -27.189 15.693 1.00 55.41 173 GLY A O 1
ATOM 1334 N N . VAL A 1 174 ? -23.108 -25.555 17.151 1.00 63.12 174 VAL A N 1
ATOM 1335 C CA . VAL A 1 174 ? -23.764 -24.450 16.430 1.00 63.12 174 VAL A CA 1
ATOM 1336 C C . VAL A 1 174 ? -22.690 -23.623 15.724 1.00 63.12 174 VAL A C 1
ATOM 1338 O O . VAL A 1 174 ? -21.714 -23.224 16.365 1.00 63.12 174 VAL A O 1
ATOM 1341 N N . ASP A 1 175 ? -22.890 -23.346 14.438 1.00 72.81 175 ASP A N 1
ATOM 1342 C CA . ASP A 1 175 ? -22.066 -22.407 13.678 1.00 72.81 175 ASP A CA 1
ATOM 1343 C C . ASP A 1 175 ? -22.622 -20.992 13.861 1.00 72.81 175 ASP A C 1
ATOM 1345 O O . ASP A 1 175 ? -23.817 -20.749 13.675 1.00 72.81 175 ASP A O 1
ATOM 1349 N N . LEU A 1 176 ? -21.766 -20.054 14.248 1.00 74.25 176 LEU A N 1
ATOM 1350 C CA . LEU A 1 176 ? -22.089 -18.642 14.390 1.00 74.25 176 LEU A CA 1
ATOM 1351 C C . LEU A 1 176 ? -21.498 -17.876 13.220 1.00 74.25 176 LEU A C 1
ATOM 1353 O O . LEU A 1 176 ? -20.280 -17.841 13.062 1.00 74.25 176 LEU A O 1
ATOM 1357 N N . ASP A 1 177 ? -22.358 -17.218 12.454 1.00 77.88 177 ASP A N 1
ATOM 1358 C CA . ASP A 1 177 ? -21.956 -16.239 11.456 1.00 77.88 177 ASP A CA 1
ATOM 1359 C C . ASP A 1 177 ? -22.110 -14.840 12.039 1.00 77.88 177 ASP A C 1
ATOM 1361 O O . ASP A 1 177 ? -23.186 -14.449 12.493 1.00 77.88 177 ASP A O 1
ATOM 1365 N N . ILE A 1 178 ? -21.022 -14.084 12.013 1.00 77.06 178 ILE A N 1
ATOM 1366 C CA . ILE A 1 178 ? -20.958 -12.709 12.491 1.00 77.06 178 ILE A CA 1
ATOM 1367 C C . ILE A 1 178 ? -20.831 -11.823 11.263 1.00 77.06 178 ILE A C 1
ATOM 1369 O O . ILE A 1 178 ? -19.868 -11.934 10.500 1.00 77.06 178 ILE A O 1
ATOM 1373 N N . LEU A 1 179 ? -21.822 -10.965 11.061 1.00 75.69 179 LEU A N 1
ATOM 1374 C CA . LEU A 1 179 ? -21.920 -10.073 9.915 1.00 75.69 179 LEU A CA 1
ATOM 1375 C C . LEU A 1 179 ? -21.563 -8.649 10.338 1.00 75.69 179 LEU A C 1
ATOM 1377 O O . LEU A 1 179 ? -22.060 -8.200 11.362 1.00 75.69 179 LEU A O 1
ATOM 1381 N N . LYS A 1 180 ? -20.759 -7.931 9.550 1.00 77.56 180 LYS A N 1
ATOM 1382 C CA . LYS A 1 180 ? -20.574 -6.471 9.645 1.00 77.56 180 LYS A CA 1
ATOM 1383 C C . LYS A 1 180 ? -21.101 -5.860 8.355 1.00 77.56 180 LYS A C 1
ATOM 1385 O O . LYS A 1 180 ? -20.678 -6.292 7.284 1.00 77.56 180 LYS A O 1
ATOM 1390 N N . ASP A 1 181 ? -22.028 -4.909 8.444 1.00 76.06 181 ASP A N 1
ATOM 1391 C CA . ASP A 1 181 ? -22.668 -4.294 7.269 1.00 76.06 181 ASP A CA 1
ATOM 1392 C C . ASP A 1 181 ? -23.191 -5.348 6.262 1.00 76.06 181 ASP A C 1
ATOM 1394 O O . ASP A 1 181 ? -22.888 -5.302 5.068 1.00 76.06 181 ASP A O 1
ATOM 1398 N N . ASP A 1 182 ? -23.905 -6.362 6.769 1.00 71.69 182 ASP A N 1
ATOM 1399 C CA . ASP A 1 182 ? -24.444 -7.513 6.019 1.00 71.69 182 ASP A CA 1
ATOM 1400 C C . ASP A 1 182 ? -23.406 -8.425 5.327 1.00 71.69 182 ASP A C 1
ATOM 1402 O O . ASP A 1 182 ? -23.768 -9.330 4.568 1.00 71.69 182 ASP A O 1
ATOM 1406 N N . LYS A 1 183 ? -22.107 -8.245 5.597 1.00 70.31 183 LYS A N 1
ATOM 1407 C CA . LYS A 1 183 ? -21.024 -9.091 5.068 1.00 70.31 183 LYS A CA 1
ATOM 1408 C C . LYS A 1 183 ? -20.467 -10.012 6.138 1.00 70.31 183 LYS A C 1
ATOM 1410 O O . LYS A 1 183 ? -20.269 -9.587 7.271 1.00 70.31 183 LYS A O 1
ATOM 1415 N N . LEU A 1 184 ? -20.161 -11.259 5.770 1.00 71.25 184 LEU A N 1
ATOM 1416 C CA . LEU A 1 184 ? -19.545 -12.222 6.684 1.00 71.25 184 LEU A CA 1
ATOM 1417 C C . LEU A 1 184 ? -18.183 -11.696 7.145 1.00 71.25 184 LEU A C 1
ATOM 1419 O O . LEU A 1 184 ? -17.229 -11.681 6.373 1.00 71.25 184 LEU A O 1
ATOM 1423 N N . ALA A 1 185 ? -18.117 -11.269 8.402 1.00 67.81 185 ALA A N 1
ATOM 1424 C CA . ALA A 1 185 ? -16.891 -10.834 9.050 1.00 67.81 185 ALA A CA 1
ATOM 1425 C C . ALA A 1 185 ? -16.158 -12.031 9.663 1.00 67.81 185 ALA A C 1
ATOM 1427 O O . ALA A 1 185 ? -14.932 -12.108 9.612 1.00 67.81 185 ALA A O 1
ATOM 1428 N N . ARG A 1 186 ? -16.902 -12.984 10.242 1.00 75.44 186 ARG A N 1
ATOM 1429 C CA . ARG A 1 186 ? -16.328 -14.181 10.865 1.00 75.44 186 ARG A CA 1
ATOM 1430 C C . ARG A 1 186 ? -17.337 -15.321 10.935 1.00 75.44 186 ARG A C 1
ATOM 1432 O O . ARG A 1 186 ? -18.524 -15.072 11.113 1.00 75.44 186 ARG A O 1
ATOM 1439 N N . SER A 1 187 ? -16.857 -16.559 10.841 1.00 76.25 187 SER A N 1
ATOM 1440 C CA . SER A 1 187 ? -17.653 -17.763 11.106 1.00 76.25 187 SER A CA 1
ATOM 1441 C C . SER A 1 187 ? -16.941 -18.631 12.140 1.00 76.25 187 SER A C 1
ATOM 1443 O O . SER A 1 187 ? -15.714 -18.761 12.090 1.00 76.25 187 SER A O 1
ATOM 1445 N N . ILE A 1 188 ? -17.680 -19.151 13.121 1.00 72.00 188 ILE A N 1
ATOM 1446 C CA . ILE A 1 188 ? -17.117 -19.883 14.262 1.00 72.00 188 ILE A CA 1
ATOM 1447 C C . ILE A 1 188 ? -18.009 -21.063 14.616 1.00 72.00 188 ILE A C 1
ATOM 1449 O O . ILE A 1 188 ? -19.194 -20.889 14.881 1.00 72.00 188 ILE A O 1
ATOM 1453 N N . THR A 1 189 ? -17.426 -22.251 14.715 1.00 69.06 189 THR A N 1
ATOM 1454 C CA . THR A 1 189 ? -18.107 -23.409 15.296 1.00 69.06 189 THR A CA 1
ATOM 1455 C C . THR A 1 189 ? -17.924 -23.381 16.810 1.00 69.06 189 THR A C 1
ATOM 1457 O O . THR A 1 189 ? -16.800 -23.440 17.310 1.00 69.06 189 THR A O 1
ATOM 1460 N N . THR A 1 190 ? -19.024 -23.271 17.552 1.00 63.09 190 THR A N 1
ATOM 1461 C CA . THR A 1 190 ? -18.992 -23.262 19.024 1.00 63.09 190 THR A CA 1
ATOM 1462 C C . THR A 1 190 ? -18.574 -24.629 19.565 1.00 63.09 190 THR A C 1
ATOM 1464 O O . THR A 1 190 ? -19.168 -25.655 19.214 1.00 63.09 190 THR A O 1
ATOM 1467 N N . SER A 1 191 ? -17.545 -24.648 20.418 1.00 53.91 191 SER A N 1
ATOM 1468 C CA . SER A 1 191 ? -17.039 -25.879 21.030 1.00 53.91 191 SER A CA 1
ATOM 1469 C C . SER A 1 191 ? -17.575 -26.151 22.437 1.00 53.91 191 SER A C 1
ATOM 1471 O O . SER A 1 191 ? -17.563 -27.318 22.794 1.00 53.91 191 SER A O 1
ATOM 1473 N N . ASP A 1 192 ? -18.061 -25.151 23.195 1.00 54.97 192 ASP A N 1
ATOM 1474 C CA . ASP A 1 192 ? -18.760 -25.293 24.494 1.00 54.97 192 ASP A CA 1
ATOM 1475 C C . ASP A 1 192 ? -19.281 -23.922 25.025 1.00 54.97 192 ASP A C 1
ATOM 1477 O O . ASP A 1 192 ? -19.313 -22.945 24.279 1.00 54.97 192 ASP A O 1
ATOM 1481 N N . THR A 1 193 ? -19.734 -23.865 26.292 1.00 53.69 193 THR A N 1
ATOM 1482 C CA . THR A 1 193 ? -20.574 -22.851 26.994 1.00 53.69 193 THR A CA 1
ATOM 1483 C C . THR A 1 193 ? -20.223 -21.360 26.860 1.00 53.69 193 THR A C 1
ATOM 1485 O O . THR A 1 193 ? -21.049 -20.513 27.230 1.00 53.69 193 THR A O 1
ATOM 1488 N N . SER A 1 194 ? -19.049 -21.020 26.330 1.00 59.59 194 SER A N 1
ATOM 1489 C C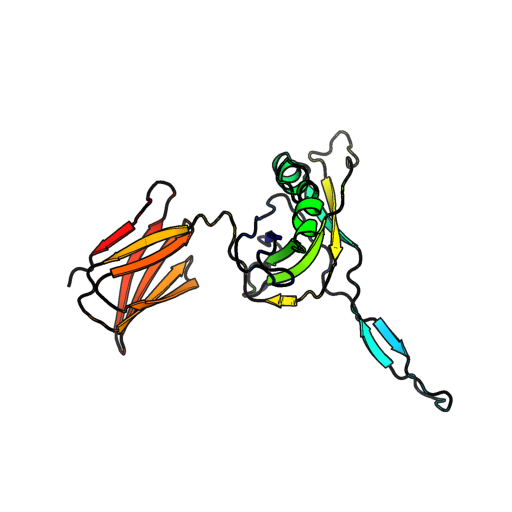A . SER A 1 194 ? -18.691 -19.661 25.930 1.00 59.59 194 SER A CA 1
ATOM 1490 C C . SER A 1 194 ? -17.739 -19.636 24.731 1.00 59.59 194 SER A C 1
ATOM 1492 O O . SER A 1 194 ? -16.962 -20.560 24.496 1.00 59.59 194 SER A O 1
ATOM 1494 N N . THR A 1 195 ? -17.794 -18.569 23.936 1.00 66.12 195 THR A N 1
ATOM 1495 C CA . THR A 1 195 ? -16.865 -18.325 22.820 1.00 66.12 195 THR A CA 1
ATOM 1496 C C . THR A 1 195 ? -16.456 -16.857 22.822 1.00 66.12 195 THR A C 1
ATOM 1498 O O . THR A 1 195 ? -17.322 -15.982 22.871 1.00 66.12 195 THR A O 1
ATOM 1501 N N . ILE A 1 196 ? -15.145 -16.597 22.786 1.00 65.25 196 ILE A N 1
ATOM 1502 C CA . ILE A 1 196 ? -14.576 -15.246 22.708 1.00 65.25 196 ILE A CA 1
ATOM 1503 C C . ILE A 1 196 ? -14.230 -14.943 21.254 1.00 65.25 196 ILE A C 1
ATOM 1505 O O . ILE A 1 196 ? -13.559 -15.738 20.587 1.00 65.25 196 ILE A O 1
ATOM 1509 N N . VAL A 1 197 ? -14.691 -13.795 20.764 1.00 69.50 197 VAL A N 1
ATOM 1510 C CA . VAL A 1 197 ? -14.469 -13.346 19.392 1.00 69.50 197 VAL A CA 1
ATOM 1511 C C . VAL A 1 197 ? -13.905 -11.927 19.393 1.00 69.50 197 VAL A C 1
ATOM 1513 O O . VAL A 1 197 ? -14.662 -10.988 19.633 1.00 69.50 197 VAL A O 1
ATOM 1516 N N . PRO A 1 198 ? -12.609 -11.739 19.085 1.00 66.81 198 PRO A N 1
ATOM 1517 C CA . PRO A 1 198 ? -12.056 -10.400 18.937 1.00 66.81 198 PRO A CA 1
ATOM 1518 C C . PRO A 1 198 ? -12.582 -9.768 17.645 1.00 66.81 198 PRO A C 1
ATOM 1520 O O . PRO A 1 198 ? -12.430 -10.351 16.561 1.00 66.81 198 PRO A O 1
ATOM 1523 N N . LEU A 1 199 ? -13.220 -8.602 17.768 1.00 66.69 199 LEU A N 1
ATOM 1524 C CA . LEU A 1 199 ? -13.826 -7.858 16.661 1.00 66.69 199 LEU A CA 1
ATOM 1525 C C . LEU A 1 199 ? -13.562 -6.350 16.792 1.00 66.69 199 LEU A C 1
ATOM 1527 O O . LEU A 1 199 ? -13.579 -5.834 17.906 1.00 66.69 199 LEU A O 1
ATOM 1531 N N . PRO A 1 200 ? -13.351 -5.633 15.674 1.00 65.38 200 PRO A N 1
ATOM 1532 C CA . PRO A 1 200 ? -13.229 -4.177 15.674 1.00 65.38 200 PRO A CA 1
ATOM 1533 C C . PRO A 1 200 ? -14.465 -3.470 16.241 1.00 65.38 200 PRO A C 1
ATOM 1535 O O . PRO A 1 200 ? -15.560 -4.036 16.202 1.00 65.38 200 PRO A O 1
ATOM 1538 N N . ASN A 1 201 ? -14.348 -2.186 16.584 1.00 62.84 201 ASN A N 1
ATOM 1539 C CA . ASN A 1 201 ? -15.524 -1.329 16.779 1.00 62.84 201 ASN A CA 1
ATOM 1540 C C . ASN A 1 201 ? -16.478 -1.383 15.573 1.00 62.84 201 ASN A C 1
ATOM 1542 O O . ASN A 1 201 ? -16.069 -1.439 14.402 1.00 62.84 201 ASN A O 1
ATOM 1546 N N . GLY A 1 202 ? -17.776 -1.384 15.862 1.00 66.25 202 GLY A N 1
ATOM 1547 C CA . GLY A 1 202 ? -18.814 -1.446 14.840 1.00 66.25 202 GLY A CA 1
ATOM 1548 C C . GLY A 1 202 ? -20.079 -2.158 15.290 1.00 66.25 202 GLY A C 1
ATOM 1549 O O . GLY A 1 202 ? -20.159 -2.710 16.384 1.00 66.25 202 GLY A O 1
ATOM 1550 N N . THR A 1 203 ? -21.077 -2.136 14.409 1.00 71.31 203 THR A N 1
ATOM 1551 C CA . THR A 1 203 ? -22.323 -2.881 14.602 1.00 71.31 203 THR A CA 1
ATOM 1552 C C . THR A 1 203 ? -22.255 -4.191 13.829 1.00 71.31 203 THR A C 1
ATOM 1554 O O . THR A 1 203 ? -21.888 -4.204 12.654 1.00 71.31 203 THR A O 1
ATOM 1557 N N . TYR A 1 204 ? -22.598 -5.285 14.497 1.00 75.25 204 TYR A N 1
ATOM 1558 C CA . TYR A 1 204 ? -22.545 -6.637 13.972 1.00 75.25 204 TYR A CA 1
ATOM 1559 C C . TYR A 1 204 ? -23.881 -7.341 14.156 1.00 75.25 204 TYR A C 1
ATOM 1561 O O . TYR A 1 204 ? -24.522 -7.186 15.189 1.00 75.25 204 TYR A O 1
ATOM 1569 N N . THR A 1 205 ? -24.259 -8.190 13.211 1.00 76.56 205 THR A N 1
ATOM 1570 C CA . THR A 1 205 ? -25.400 -9.099 13.368 1.00 76.56 205 THR A CA 1
ATOM 1571 C C . THR A 1 205 ? -24.879 -10.510 13.587 1.00 76.56 205 THR A C 1
ATOM 1573 O O . THR A 1 205 ? -24.105 -11.023 12.776 1.00 76.56 205 THR A O 1
ATOM 1576 N N . VAL A 1 206 ? -25.305 -11.152 14.676 1.00 75.38 206 VAL A N 1
ATOM 1577 C CA . VAL A 1 206 ? -24.914 -12.533 14.993 1.00 75.38 206 VAL A CA 1
ATOM 1578 C C . VAL A 1 206 ? -26.038 -13.489 14.602 1.00 75.38 206 VAL A C 1
ATOM 1580 O O . VAL A 1 206 ? -27.170 -13.385 15.087 1.00 75.38 206 VAL A O 1
ATOM 1583 N N . ILE A 1 207 ? -25.721 -14.447 13.731 1.00 74.12 207 ILE A N 1
ATOM 1584 C CA . ILE A 1 207 ? -26.638 -15.484 13.255 1.00 74.12 207 ILE A CA 1
ATOM 1585 C C . ILE A 1 207 ? -26.153 -16.847 13.738 1.00 74.12 207 ILE A C 1
ATOM 1587 O O . ILE A 1 207 ? -25.042 -17.260 13.422 1.00 74.12 207 ILE A O 1
ATOM 1591 N N . ALA A 1 208 ? -27.021 -17.587 14.428 1.00 70.56 208 ALA A N 1
ATOM 1592 C CA . ALA A 1 208 ? -26.783 -18.992 14.735 1.00 70.56 208 ALA A CA 1
ATOM 1593 C C . ALA A 1 208 ? -27.351 -19.897 13.641 1.00 70.56 208 ALA A C 1
ATOM 1595 O O . ALA A 1 208 ? -28.523 -19.791 13.252 1.00 70.56 208 ALA A O 1
ATOM 1596 N N . ARG A 1 209 ? -26.525 -20.837 13.183 1.00 67.62 209 ARG A N 1
ATOM 1597 C CA . ARG A 1 209 ? -26.878 -21.886 12.234 1.00 67.62 209 ARG A CA 1
ATOM 1598 C C . ARG A 1 209 ? -26.641 -23.255 12.854 1.00 67.62 209 ARG A C 1
ATOM 1600 O O . ARG A 1 209 ? -25.574 -23.572 13.367 1.00 67.62 209 ARG A O 1
ATOM 1607 N N . LYS A 1 210 ? -27.660 -24.100 12.760 1.00 64.69 210 LYS A N 1
ATOM 1608 C CA . LYS A 1 210 ? -27.565 -25.541 13.004 1.00 64.69 210 LYS A CA 1
ATOM 1609 C C . LYS A 1 210 ? -28.317 -26.233 11.880 1.00 64.69 210 LYS A C 1
ATOM 1611 O O . LYS A 1 210 ? -29.293 -25.678 11.390 1.00 64.69 210 LYS A O 1
ATOM 1616 N N . THR A 1 211 ? -27.887 -27.414 11.443 1.00 59.34 211 THR A N 1
ATOM 1617 C CA . THR A 1 211 ? -28.495 -28.133 10.308 1.00 59.34 211 THR A CA 1
ATOM 1618 C C . THR A 1 211 ? -30.031 -28.047 10.312 1.00 59.34 211 THR A C 1
ATOM 1620 O O . THR A 1 211 ? -30.689 -28.575 11.207 1.00 59.34 211 THR A O 1
ATOM 1623 N N . GLY A 1 212 ? -30.595 -27.345 9.321 1.00 53.34 212 GLY A N 1
ATOM 1624 C CA . GLY A 1 212 ? -32.042 -27.163 9.150 1.00 53.34 212 GLY A CA 1
ATOM 1625 C C . GLY A 1 212 ? -32.710 -26.049 9.975 1.00 53.34 212 GLY A C 1
ATOM 1626 O O . GLY A 1 212 ? -33.933 -25.944 9.925 1.00 53.34 212 GLY A O 1
ATOM 1627 N N . LYS A 1 213 ? -31.963 -25.226 10.727 1.00 57.09 213 LYS A N 1
ATOM 1628 C CA . LYS A 1 213 ? -32.482 -24.095 11.520 1.00 57.09 213 LYS A CA 1
ATOM 1629 C C . LYS A 1 213 ? -31.534 -22.888 11.493 1.00 57.09 213 LYS A C 1
ATOM 1631 O O . LYS A 1 213 ? -30.333 -23.021 11.721 1.00 57.09 213 LYS A O 1
ATOM 1636 N N . THR A 1 214 ? -32.098 -21.704 11.275 1.00 57.03 214 THR A N 1
ATOM 1637 C CA . THR A 1 214 ? -31.392 -20.417 11.337 1.00 57.03 214 THR A CA 1
ATOM 1638 C C . THR A 1 214 ? -32.148 -19.467 12.250 1.00 57.03 214 THR A C 1
ATOM 1640 O O . THR A 1 214 ? -33.347 -19.268 12.046 1.00 57.03 214 THR A O 1
ATOM 1643 N N . SER A 1 215 ? -31.448 -18.858 13.202 1.00 60.16 215 SER A N 1
ATOM 1644 C CA . SER A 1 215 ? -32.014 -17.836 14.083 1.00 60.16 215 SER A CA 1
ATOM 1645 C C . SER A 1 215 ? -31.077 -16.636 14.134 1.00 60.16 215 SER A C 1
ATOM 1647 O O . SER A 1 215 ? -29.885 -16.792 14.407 1.00 60.16 215 SER A O 1
ATOM 1649 N N . GLN A 1 216 ? -31.611 -15.441 13.881 1.00 61.62 216 GLN A N 1
ATOM 1650 C CA . GLN A 1 216 ? -30.925 -14.204 14.248 1.00 61.62 216 GLN A CA 1
ATOM 1651 C C . GLN A 1 216 ? -30.936 -14.115 15.775 1.00 61.62 216 GLN A C 1
ATOM 1653 O O . GLN A 1 216 ? -31.995 -14.271 16.384 1.00 61.62 216 GLN A O 1
ATOM 1658 N N . ILE A 1 217 ? -29.765 -13.929 16.381 1.00 63.78 217 ILE A N 1
ATOM 1659 C CA . ILE A 1 217 ? -29.653 -13.813 17.836 1.00 63.78 217 ILE A CA 1
ATOM 1660 C C . ILE A 1 217 ? -29.894 -12.357 18.238 1.00 63.78 217 ILE A C 1
ATOM 1662 O O . ILE A 1 217 ? -30.835 -12.087 18.978 1.00 63.78 217 ILE A O 1
ATOM 1666 N N . GLN A 1 218 ? -29.075 -11.424 17.739 1.00 66.00 218 GLN A N 1
ATOM 1667 C CA . GLN A 1 218 ? -29.188 -9.993 18.041 1.00 66.00 218 GLN A CA 1
ATOM 1668 C C . GLN A 1 218 ? -28.281 -9.149 17.128 1.00 66.00 218 GLN A C 1
ATOM 1670 O O . GLN A 1 218 ? -27.322 -9.674 16.552 1.00 66.00 218 GLN A O 1
ATOM 1675 N N . ASP A 1 219 ? -28.558 -7.845 17.058 1.00 62.88 219 ASP A N 1
ATOM 1676 C CA . ASP A 1 219 ? -27.612 -6.831 16.583 1.00 62.88 219 ASP A CA 1
ATOM 1677 C C . ASP A 1 219 ? -26.772 -6.309 17.762 1.00 62.88 219 ASP A C 1
ATOM 1679 O O . ASP A 1 219 ? -27.291 -6.044 18.850 1.00 62.88 219 ASP A O 1
ATOM 1683 N N . VAL A 1 220 ? -25.464 -6.190 17.555 1.00 63.34 220 VAL A N 1
ATOM 1684 C CA . VAL A 1 220 ? -24.455 -5.935 18.585 1.00 63.34 220 VAL A CA 1
ATOM 1685 C C . VAL A 1 220 ? -23.606 -4.744 18.190 1.00 63.34 220 VAL A C 1
ATOM 1687 O O . VAL A 1 220 ? -22.911 -4.800 17.183 1.00 63.34 220 VAL A O 1
ATOM 1690 N N . THR A 1 221 ? -23.597 -3.696 19.006 1.00 58.78 221 THR A N 1
ATOM 1691 C CA . THR A 1 221 ? -22.666 -2.576 18.841 1.00 58.78 221 THR A CA 1
ATOM 1692 C C . THR A 1 221 ? -21.485 -2.752 19.789 1.00 58.78 221 THR A C 1
ATOM 1694 O O . THR A 1 221 ? -21.667 -2.837 21.002 1.00 58.78 221 THR A O 1
ATOM 1697 N N . ILE A 1 222 ? -20.283 -2.819 19.224 1.00 62.28 222 ILE A N 1
ATOM 1698 C CA . ILE A 1 222 ? -19.012 -2.724 19.942 1.00 62.28 222 ILE A CA 1
ATOM 1699 C C . ILE A 1 222 ? -18.543 -1.271 19.822 1.00 62.28 222 ILE A C 1
ATOM 1701 O O . ILE A 1 222 ? -18.352 -0.782 18.704 1.00 62.28 222 ILE A O 1
ATOM 1705 N N . ASP A 1 223 ? -18.401 -0.599 20.962 1.00 55.66 223 ASP A N 1
ATOM 1706 C CA . ASP A 1 223 ? -17.937 0.787 21.082 1.00 55.66 223 ASP A CA 1
ATOM 1707 C C . ASP A 1 223 ? -16.766 0.863 22.075 1.00 55.66 223 ASP A C 1
ATOM 1709 O O . ASP A 1 223 ? -16.595 -0.029 22.909 1.00 55.66 223 ASP A O 1
ATOM 1713 N N . SER A 1 224 ? -15.981 1.940 22.008 1.00 47.91 224 SER A N 1
ATOM 1714 C CA . SER A 1 224 ? -14.720 2.123 22.729 1.00 47.91 224 SER A CA 1
ATOM 1715 C C . SER A 1 224 ? -14.808 2.021 24.250 1.00 47.91 224 SER A C 1
ATOM 1717 O O . SER A 1 224 ? -13.782 1.806 24.892 1.00 47.91 224 SER A O 1
ATOM 1719 N N . ASP A 1 225 ? -16.012 2.146 24.806 1.00 45.81 225 ASP A N 1
ATOM 1720 C CA . ASP A 1 225 ? -16.278 2.131 26.245 1.00 45.81 225 ASP A CA 1
ATOM 1721 C C . ASP A 1 225 ? -16.645 0.731 26.780 1.00 45.81 225 ASP A C 1
ATOM 1723 O O . ASP A 1 225 ? -16.758 0.539 27.993 1.00 45.81 225 ASP A O 1
ATOM 1727 N N . ALA A 1 226 ? -16.839 -0.262 25.903 1.00 42.72 226 ALA A N 1
ATOM 1728 C CA . ALA A 1 226 ? -17.227 -1.620 26.274 1.00 42.72 226 ALA A CA 1
ATOM 1729 C C . ALA A 1 226 ? -16.063 -2.603 26.064 1.00 42.72 226 ALA A C 1
ATOM 1731 O O . ALA A 1 226 ? -15.936 -3.230 25.017 1.00 42.72 226 ALA A O 1
ATOM 1732 N N . GLU A 1 227 ? -15.229 -2.790 27.094 1.00 41.41 227 GLU A N 1
ATOM 1733 C CA . GLU A 1 227 ? -14.132 -3.779 27.086 1.00 41.41 227 GLU A CA 1
ATOM 1734 C C . GLU A 1 227 ? -14.627 -5.233 26.941 1.00 41.41 227 GLU A C 1
ATOM 1736 O O . GLU A 1 227 ? -13.853 -6.126 26.596 1.00 41.41 227 GLU A O 1
ATOM 1741 N N . THR A 1 228 ? -15.912 -5.505 27.204 1.00 46.16 228 THR A N 1
ATOM 1742 C CA . THR A 1 228 ? -16.523 -6.830 27.023 1.00 46.16 228 THR A CA 1
ATOM 1743 C C . THR A 1 228 ? -18.032 -6.710 26.805 1.00 46.16 228 THR A C 1
ATOM 1745 O O . THR A 1 228 ? -18.735 -6.115 27.622 1.00 46.16 228 THR A O 1
ATOM 1748 N N . VAL A 1 229 ? -18.557 -7.324 25.740 1.00 51.00 229 VAL A N 1
ATOM 1749 C CA . VAL A 1 229 ? -20.010 -7.485 25.535 1.00 51.00 229 VAL A CA 1
ATOM 1750 C C . VAL A 1 229 ? -20.381 -8.941 25.809 1.00 51.00 229 VAL A C 1
ATOM 1752 O O . VAL A 1 229 ? -19.914 -9.834 25.102 1.00 51.00 229 VAL A O 1
ATOM 1755 N N . THR A 1 230 ? -21.197 -9.174 26.844 1.00 52.91 230 THR A N 1
ATOM 1756 C CA . THR A 1 230 ? -21.623 -10.515 27.278 1.00 52.91 230 THR A CA 1
ATOM 1757 C C . THR A 1 230 ? -23.051 -10.806 26.836 1.00 52.91 230 THR A C 1
ATOM 1759 O O . THR A 1 230 ? -23.971 -10.069 27.186 1.00 52.91 230 THR A O 1
ATOM 1762 N N . PHE A 1 231 ? -23.257 -11.922 26.138 1.00 57.81 231 PHE A N 1
ATOM 1763 C CA . PHE A 1 231 ? -24.595 -12.417 25.793 1.00 57.81 231 PHE A CA 1
ATOM 1764 C C . PHE A 1 231 ? -24.951 -13.640 26.615 1.00 57.81 231 PHE A C 1
ATOM 1766 O O . PHE A 1 231 ? -24.096 -14.494 26.820 1.00 57.81 231 PHE A O 1
ATOM 1773 N N . THR A 1 232 ? -26.214 -13.754 27.016 1.00 51.81 232 THR A N 1
ATOM 1774 C CA . THR A 1 232 ? -26.808 -14.993 27.523 1.00 51.81 232 THR A CA 1
ATOM 1775 C C . THR A 1 232 ? -27.944 -15.363 26.583 1.00 51.81 232 THR A C 1
ATOM 1777 O O . THR A 1 232 ? -28.945 -14.652 26.517 1.00 51.81 232 THR A O 1
ATOM 1780 N N . THR A 1 233 ? -27.809 -16.454 25.832 1.00 46.81 233 THR A N 1
ATOM 1781 C CA . THR A 1 233 ? -28.943 -16.974 25.061 1.00 46.81 233 THR A CA 1
ATOM 1782 C C . THR A 1 233 ? -29.992 -17.498 26.040 1.00 46.81 233 THR A C 1
ATOM 1784 O O . THR A 1 233 ? -29.696 -18.398 26.827 1.00 46.81 233 THR A O 1
ATOM 1787 N N . MET A 1 234 ? -31.206 -16.937 26.028 1.00 43.94 234 MET A N 1
ATOM 1788 C CA . MET A 1 234 ? -32.327 -17.580 26.718 1.00 43.94 234 MET A CA 1
ATOM 1789 C C . MET A 1 234 ? -32.666 -18.871 25.969 1.00 43.94 234 MET A C 1
ATOM 1791 O O . MET A 1 234 ? -32.794 -18.856 24.745 1.00 43.94 234 MET A O 1
ATOM 1795 N N . ALA A 1 235 ? -32.703 -19.970 26.725 1.00 44.47 235 ALA A N 1
ATOM 1796 C CA . ALA A 1 235 ? -32.988 -21.321 26.250 1.00 44.47 235 ALA A CA 1
ATOM 1797 C C . ALA A 1 235 ? -34.311 -21.426 25.476 1.00 44.47 235 ALA A C 1
ATOM 1799 O O . ALA A 1 235 ? -35.274 -20.719 25.853 1.00 44.47 235 ALA A O 1
#

Mean predicted aligned error: 13.31 Å

Nearest PDB structures (foldseek):
  7z87-assembly1_B  TM=2.592E-01  e=2.035E-01  Homo sapiens
  7s8u-assembly1_A  TM=2.801E-01  e=1.535E+00  Equus caballus
  5a9d-assembly1_B  TM=2.652E-01  e=6.215E+00  Mus musculus
  8dpt-assembly1_D  TM=1.910E-01  e=4.555E+00  Homo sapiens
  7pmw-assembly1_A  TM=2.507E-01  e=8.053E+00  Homo sapiens

pLDDT: mean 80.75, std 15.5, range [41.41, 97.75]

Sequence (235 aa):
MVAKTIGTKVSFAWETVSGVRPTTGYKVWCDCTGHPDLNPEREQIETTKLCETNNKTYEDGLMDFGTLSFGSNLTTDTMDLFIGANGYVTIYATKQASELGLWACVDIQGINKSYFIPVKPQEFGLPSGEAGSNKYELEVRFLATGSAGWNDDPVYDTDTTYDMTITGYVVTGVDLDILKDDKLARSITTSDTSTIVPLPNGTYTVIARKTGKTSQIQDVTIDSDAETVTFTTMA

Foldseek 3Di:
DDWDPPPKWKWKDKDPDAPDDAQEATATDPFWPFWDDPDFAFDWDWPDDPPDDDDIDTDGHDGAPFKIWIKGFDDPSQCCCAPNPPHLLNCVVVSVVVNMWMKIWTDIPPDQKIKIFTWDWDDDDQADDDPPDPTGMDITMIGTDDDMDIDGHGHHNQQQWAKEKEFADPDAFKWKFKDFPNHGPDIDHDHDGIDIDTTGFGKIWIWIDDVPDIDTQDIDGDDPVPNYDYHHDDD

Radius of gyration: 23.63 Å; Cα contacts (8 Å, |Δi|>4): 484; chains: 1; bounding box: 52×60×69 Å

Solvent-accessible surface area (backbone atoms only — not comparable to full-atom values): 13594 Å² total; per-residue (Å²): 121,72,74,38,79,75,76,45,43,45,27,39,28,61,31,90,46,61,91,43,82,60,61,52,53,25,42,72,48,86,54,57,74,45,72,56,92,87,78,61,65,59,40,75,40,76,63,55,54,91,87,56,86,87,65,86,41,71,46,86,47,62,70,64,70,58,72,40,50,28,35,26,50,72,43,70,67,53,42,41,54,32,66,25,94,82,1,56,48,59,42,40,67,64,39,45,77,68,53,28,49,37,33,41,35,46,38,39,37,61,51,91,44,17,42,35,36,33,38,41,69,46,92,72,81,86,57,78,82,59,96,88,59,96,66,48,54,40,64,54,39,26,37,60,73,59,83,61,49,80,41,73,64,73,38,46,49,85,45,56,61,35,44,34,37,45,32,50,58,92,60,76,69,35,37,35,40,33,21,43,89,89,36,86,72,45,76,46,72,43,84,56,56,57,50,78,45,77,41,44,66,44,59,32,42,38,33,44,36,40,97,96,47,77,45,78,74,52,79,43,77,44,51,99,87,48,78,59,52,79,45,70,53,81,130